Protein AF-A0A931T243-F1 (afdb_monomer)

Structure (mmCIF, N/CA/C/O backbone):
data_AF-A0A931T243-F1
#
_entry.id   AF-A0A931T243-F1
#
loop_
_atom_site.group_PDB
_atom_site.id
_atom_site.type_symbol
_atom_site.label_atom_id
_atom_site.label_alt_id
_atom_site.label_comp_id
_atom_site.label_asym_id
_atom_site.label_entity_id
_atom_site.label_seq_id
_atom_site.pdbx_PDB_ins_code
_atom_site.Cartn_x
_atom_site.Cartn_y
_atom_site.Cartn_z
_atom_site.occupancy
_atom_site.B_iso_or_equiv
_atom_site.auth_seq_id
_atom_site.auth_comp_id
_atom_site.auth_asym_id
_atom_site.auth_atom_id
_atom_site.pdbx_PDB_model_num
ATOM 1 N N . ASP A 1 1 ? -0.543 -16.009 2.733 1.00 91.56 1 ASP A N 1
ATOM 2 C CA . ASP A 1 1 ? -0.299 -15.900 4.190 1.00 91.56 1 ASP A CA 1
ATOM 3 C C . ASP A 1 1 ? -1.187 -14.886 4.905 1.00 91.56 1 ASP A C 1
ATOM 5 O O . ASP A 1 1 ? -1.513 -15.082 6.076 1.00 91.56 1 ASP A O 1
ATOM 9 N N . GLU A 1 2 ? -1.660 -13.843 4.220 1.00 94.69 2 GLU A N 1
ATOM 10 C CA . GLU A 1 2 ? -2.480 -12.772 4.806 1.00 94.69 2 GLU A CA 1
ATOM 11 C C . GLU A 1 2 ? -3.977 -13.109 4.972 1.00 94.69 2 GLU A C 1
ATOM 13 O O . GLU A 1 2 ? -4.760 -12.237 5.330 1.00 94.69 2 GLU A O 1
ATOM 18 N N . GLY A 1 3 ? -4.406 -14.349 4.709 1.00 94.81 3 GLY A N 1
ATOM 19 C CA . GLY A 1 3 ? -5.810 -14.775 4.857 1.00 94.81 3 GLY A CA 1
ATOM 20 C C . GLY A 1 3 ? -6.731 -14.416 3.682 1.00 94.81 3 GLY A C 1
ATOM 21 O O . GLY A 1 3 ? -7.941 -14.612 3.774 1.00 94.81 3 GLY A O 1
ATOM 22 N N . GLY A 1 4 ? -6.180 -13.879 2.592 1.00 95.88 4 GLY A N 1
ATOM 23 C CA . GLY A 1 4 ? -6.903 -13.665 1.337 1.00 95.88 4 GLY A CA 1
ATOM 24 C C . GLY A 1 4 ? -7.060 -14.945 0.508 1.00 95.88 4 GLY A C 1
ATOM 25 O O . GLY A 1 4 ? -6.451 -15.978 0.798 1.00 95.88 4 GLY A O 1
ATOM 26 N N . PHE A 1 5 ? -7.866 -14.859 -0.550 1.00 96.50 5 PHE A N 1
ATOM 27 C CA . PHE A 1 5 ? -7.998 -15.923 -1.546 1.00 96.50 5 PHE A CA 1
ATOM 28 C C . P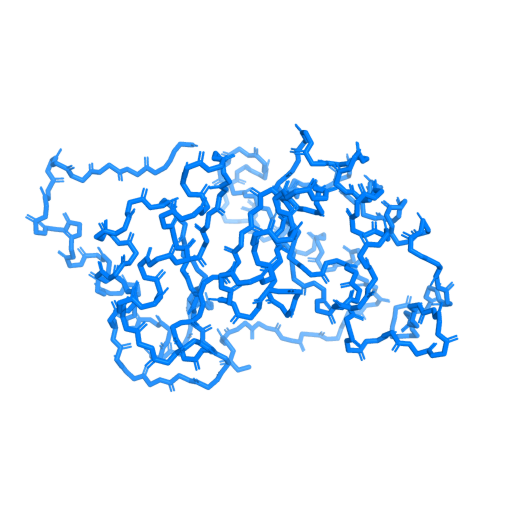HE A 1 5 ? -6.874 -15.845 -2.586 1.00 96.50 5 PHE A C 1
ATOM 30 O O . PHE A 1 5 ? -6.438 -14.759 -2.954 1.00 96.50 5 PHE A O 1
ATOM 37 N N . ALA A 1 6 ? -6.456 -17.001 -3.106 1.00 95.25 6 ALA A N 1
ATOM 38 C CA . ALA A 1 6 ? -5.503 -17.109 -4.213 1.00 95.25 6 ALA A CA 1
ATOM 39 C C . ALA A 1 6 ? -6.077 -17.989 -5.344 1.00 95.25 6 ALA A C 1
ATOM 41 O O . ALA A 1 6 ? -5.571 -19.087 -5.588 1.00 95.25 6 ALA A O 1
ATOM 42 N N . PRO A 1 7 ? -7.189 -17.575 -5.985 1.00 95.38 7 PRO A N 1
ATOM 43 C CA . PRO A 1 7 ? -7.795 -18.344 -7.063 1.00 95.38 7 PRO A CA 1
ATOM 44 C C . PRO A 1 7 ? -6.930 -18.304 -8.328 1.00 95.38 7 PRO A C 1
ATOM 46 O O . PRO A 1 7 ? -6.129 -17.393 -8.539 1.00 95.38 7 PRO A O 1
ATOM 49 N N . HIS A 1 8 ? -7.138 -19.276 -9.213 1.00 93.56 8 HIS A N 1
ATOM 50 C CA . HIS A 1 8 ? -6.585 -19.215 -10.561 1.00 93.56 8 HIS A CA 1
ATOM 51 C C . HIS A 1 8 ? -7.386 -18.219 -11.401 1.00 93.56 8 HIS A C 1
ATOM 53 O O . HIS A 1 8 ? -8.522 -18.501 -11.777 1.00 93.56 8 HIS A O 1
ATOM 59 N N . LEU A 1 9 ? -6.777 -17.071 -11.687 1.00 93.88 9 LEU A N 1
ATOM 60 C CA . LEU A 1 9 ? -7.322 -16.033 -12.559 1.00 93.88 9 LEU A CA 1
ATOM 61 C C . LEU A 1 9 ? -6.613 -16.051 -13.918 1.00 93.88 9 LEU A C 1
ATOM 63 O O . LEU A 1 9 ? -5.450 -16.440 -14.033 1.00 93.88 9 LEU A O 1
ATOM 67 N N . LYS A 1 10 ? -7.330 -15.629 -14.952 1.00 90.62 10 LYS A N 1
ATOM 68 C CA . LYS A 1 10 ? -6.901 -15.538 -16.350 1.00 90.62 10 LYS A CA 1
ATOM 69 C C . LYS A 1 10 ? -6.044 -14.303 -16.607 1.00 90.62 10 LYS A C 1
ATOM 71 O O . LYS A 1 10 ? -5.222 -14.316 -17.518 1.00 90.62 10 LYS A O 1
ATOM 76 N N . SER A 1 11 ? -6.258 -13.230 -15.848 1.00 91.62 11 SER A N 1
ATOM 77 C CA . SER A 1 11 ? -5.532 -11.968 -15.983 1.00 91.62 11 SER A CA 1
ATOM 78 C C . SER A 1 11 ? -5.510 -11.191 -14.665 1.00 91.62 11 SER A C 1
ATOM 80 O O . SER A 1 11 ? -6.244 -11.498 -13.727 1.00 91.62 11 SER A O 1
ATOM 82 N N . ASN A 1 12 ? -4.671 -10.155 -14.608 1.00 92.44 12 ASN A N 1
ATOM 83 C CA . ASN A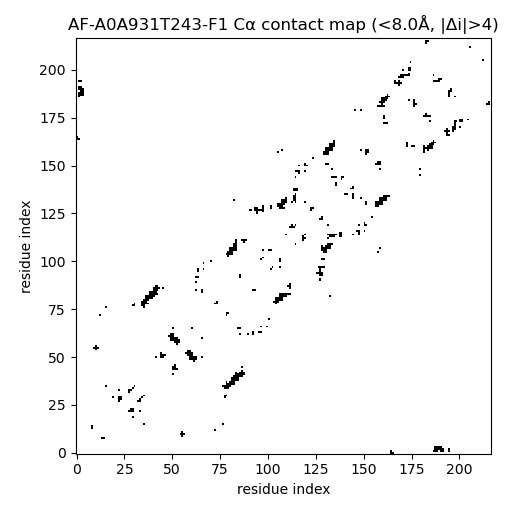 1 12 ? -4.648 -9.228 -13.474 1.00 92.44 12 ASN A CA 1
ATOM 84 C C . ASN A 1 12 ? -5.923 -8.361 -13.428 1.00 92.44 12 ASN A C 1
ATOM 86 O O . ASN A 1 12 ? -6.398 -8.029 -12.348 1.00 92.44 12 ASN A O 1
ATOM 90 N N . ASP A 1 13 ? -6.499 -8.034 -14.590 1.00 92.81 13 ASP A N 1
ATOM 91 C CA . ASP A 1 13 ? -7.767 -7.306 -14.710 1.00 92.81 13 ASP A CA 1
ATOM 92 C C . ASP A 1 13 ? -8.930 -8.081 -14.071 1.00 92.81 13 ASP A C 1
ATOM 94 O O . ASP A 1 13 ? -9.717 -7.497 -13.325 1.00 92.81 13 ASP A O 1
ATOM 98 N N . GLU A 1 14 ? -8.983 -9.407 -14.267 1.00 94.69 14 GLU A N 1
ATOM 99 C CA . GLU A 1 14 ? -10.024 -10.261 -13.675 1.00 94.69 14 GLU A CA 1
ATOM 100 C C . GLU A 1 14 ? -10.025 -10.162 -12.141 1.00 94.69 14 GLU A C 1
ATOM 102 O O . GLU A 1 14 ? -11.090 -10.197 -11.534 1.00 94.69 14 GLU A O 1
ATOM 107 N N . ALA A 1 15 ? -8.864 -9.951 -11.505 1.00 95.38 15 ALA A N 1
ATOM 108 C CA . ALA A 1 15 ? -8.781 -9.753 -10.056 1.00 95.38 15 ALA A CA 1
ATOM 109 C C . ALA A 1 15 ? -9.547 -8.500 -9.596 1.00 95.38 15 ALA A C 1
ATOM 111 O O . ALA A 1 15 ? -10.282 -8.552 -8.611 1.00 95.38 15 ALA A O 1
ATOM 112 N N . CYS A 1 16 ? -9.416 -7.385 -10.322 1.00 96.25 16 CYS A N 1
ATOM 113 C CA . CYS A 1 16 ? -10.159 -6.161 -10.016 1.00 96.25 16 CYS A CA 1
ATOM 114 C C . CYS A 1 16 ? -11.661 -6.354 -10.265 1.00 96.25 16 CYS A C 1
ATOM 116 O O . CYS A 1 16 ? -12.483 -5.936 -9.452 1.00 96.25 16 CYS A O 1
ATOM 118 N N . GLU A 1 17 ? -12.021 -7.024 -11.360 1.00 97.00 17 GLU A N 1
ATOM 119 C CA . GLU A 1 17 ? -13.414 -7.266 -11.746 1.00 97.00 17 GLU A CA 1
ATOM 120 C C . GLU A 1 17 ? -14.162 -8.123 -10.721 1.00 97.00 17 GLU A C 1
ATOM 122 O O . GLU A 1 17 ? -15.265 -7.757 -10.312 1.00 97.00 17 GLU A O 1
ATOM 127 N N . VAL A 1 18 ? -13.563 -9.221 -10.245 1.00 97.88 18 VAL A N 1
ATOM 128 C CA . VAL A 1 18 ? -14.208 -10.079 -9.236 1.00 97.88 18 VAL A CA 1
ATOM 129 C C . VAL A 1 18 ? -14.331 -9.384 -7.878 1.00 97.88 18 VAL A C 1
ATOM 131 O O . VAL A 1 18 ? -15.325 -9.586 -7.182 1.00 97.88 18 VAL A O 1
ATOM 134 N N . ILE A 1 19 ? -13.371 -8.526 -7.505 1.00 98.12 19 ILE A N 1
ATOM 135 C CA . ILE A 1 19 ? -13.461 -7.721 -6.277 1.00 98.12 19 ILE A CA 1
ATOM 136 C C . ILE A 1 19 ? -14.612 -6.716 -6.385 1.00 98.12 19 ILE A C 1
ATOM 138 O O . ILE A 1 19 ? -15.396 -6.593 -5.448 1.00 98.12 19 ILE A O 1
ATOM 142 N N . ILE A 1 20 ? -14.763 -6.040 -7.527 1.00 98.19 20 ILE A N 1
ATOM 143 C CA . ILE A 1 20 ? -15.877 -5.108 -7.764 1.00 98.19 20 ILE A CA 1
ATOM 144 C C . ILE A 1 20 ? -17.220 -5.837 -7.681 1.00 98.19 20 ILE A C 1
ATOM 146 O O . ILE A 1 20 ? -18.112 -5.377 -6.969 1.00 98.19 20 ILE A O 1
ATOM 150 N N . GLN A 1 21 ? -17.341 -7.003 -8.321 1.00 98.25 21 GLN A N 1
ATOM 151 C CA . GLN A 1 21 ? -18.548 -7.830 -8.228 1.00 98.25 21 GLN A CA 1
ATOM 152 C C . GLN A 1 21 ? -18.863 -8.217 -6.777 1.00 98.25 21 GLN A C 1
ATOM 154 O O . GLN A 1 21 ? -20.022 -8.187 -6.371 1.00 98.25 21 GLN A O 1
ATOM 159 N N . ALA A 1 22 ? -17.847 -8.552 -5.974 1.00 98.31 22 ALA A N 1
ATOM 160 C CA . ALA A 1 22 ? -18.029 -8.881 -4.562 1.00 98.31 22 ALA A CA 1
ATOM 161 C C . ALA A 1 22 ? -18.477 -7.669 -3.724 1.00 98.31 22 ALA A C 1
ATOM 163 O O . ALA A 1 22 ? -19.344 -7.817 -2.862 1.00 98.31 22 ALA A O 1
ATOM 164 N N . ILE A 1 23 ? -17.932 -6.474 -3.992 1.00 98.44 23 ILE A N 1
ATOM 165 C CA . ILE A 1 23 ? -18.353 -5.217 -3.348 1.00 98.44 23 ILE A CA 1
ATOM 166 C C . ILE A 1 23 ? -19.840 -4.956 -3.627 1.00 98.44 23 ILE A C 1
ATOM 168 O O . ILE A 1 23 ? -20.610 -4.716 -2.696 1.00 98.44 23 ILE A O 1
ATOM 172 N N . GLU A 1 24 ? -20.253 -5.057 -4.892 1.00 98.50 24 GLU A N 1
ATOM 173 C CA . GLU A 1 24 ? -21.646 -4.852 -5.305 1.00 98.50 24 GLU A CA 1
ATOM 174 C C . GLU A 1 24 ? -22.581 -5.917 -4.720 1.00 98.50 24 GLU A C 1
ATOM 176 O O . GLU A 1 24 ? -23.654 -5.589 -4.212 1.00 98.50 24 GLU A O 1
ATOM 181 N N . ALA A 1 25 ? -22.165 -7.188 -4.725 1.00 98.69 25 ALA A N 1
ATOM 182 C CA . ALA A 1 25 ? -22.937 -8.291 -4.156 1.00 98.69 25 ALA A CA 1
ATOM 183 C C . ALA A 1 25 ? -23.147 -8.149 -2.639 1.00 98.69 25 ALA A C 1
ATOM 185 O O . ALA A 1 25 ? -24.176 -8.579 -2.118 1.00 98.69 25 ALA A O 1
ATOM 186 N N . ALA A 1 26 ? -22.205 -7.518 -1.932 1.00 98.50 26 ALA A N 1
ATOM 187 C CA . ALA A 1 26 ? -22.337 -7.176 -0.517 1.00 98.50 26 ALA A CA 1
ATOM 188 C C . ALA A 1 26 ? -23.226 -5.939 -0.259 1.00 98.50 26 ALA A C 1
ATOM 190 O O . ALA A 1 26 ? -23.488 -5.610 0.897 1.00 98.50 26 ALA A O 1
ATOM 191 N N . GLY A 1 27 ? -23.712 -5.267 -1.310 1.00 98.56 27 GLY A N 1
ATOM 192 C CA . GLY A 1 27 ? -24.592 -4.099 -1.219 1.00 98.56 27 GLY A CA 1
ATOM 193 C C . GLY A 1 27 ? -23.871 -2.752 -1.098 1.00 98.56 27 GLY A C 1
ATOM 194 O O . GLY A 1 27 ? -24.528 -1.742 -0.840 1.00 98.56 27 GLY A O 1
ATOM 195 N N . TYR A 1 28 ? -22.550 -2.716 -1.297 1.00 98.62 28 TYR A N 1
ATOM 196 C CA . TYR A 1 28 ? -21.742 -1.495 -1.268 1.00 98.62 28 TYR A CA 1
ATOM 197 C C . TYR A 1 28 ? -21.534 -0.917 -2.672 1.00 98.62 28 TYR A C 1
ATOM 199 O O . TYR A 1 28 ? -21.602 -1.625 -3.675 1.00 98.62 28 TYR A O 1
ATOM 207 N N . LYS A 1 29 ? -21.253 0.388 -2.757 1.00 98.31 29 LYS A N 1
ATOM 208 C CA . LYS A 1 29 ? -20.958 1.090 -4.014 1.00 98.31 29 LYS A CA 1
ATOM 209 C C . LYS A 1 29 ? -19.442 1.185 -4.240 1.00 98.31 29 LYS A C 1
ATOM 211 O O . LYS A 1 29 ? -18.774 1.918 -3.498 1.00 98.31 29 LYS A O 1
ATOM 216 N N . PRO A 1 30 ? -18.890 0.534 -5.282 1.00 98.00 30 PRO A N 1
ATOM 217 C CA . PRO A 1 30 ? -17.478 0.661 -5.634 1.00 98.00 30 PRO A CA 1
ATOM 218 C C . PRO A 1 30 ? -17.070 2.123 -5.866 1.00 98.00 30 PRO A C 1
ATOM 220 O O . PRO A 1 30 ? -17.787 2.893 -6.507 1.00 98.00 30 PRO A O 1
ATOM 223 N N . GLY A 1 31 ? -15.925 2.522 -5.314 1.00 96.06 31 GLY A N 1
ATOM 224 C CA . GLY A 1 31 ? -15.378 3.880 -5.400 1.00 96.06 31 GLY A CA 1
ATOM 225 C C . GLY A 1 31 ? -16.088 4.935 -4.547 1.00 96.06 31 GLY A C 1
ATOM 226 O O . GLY A 1 31 ? -15.679 6.093 -4.576 1.00 96.06 31 GLY A O 1
ATOM 227 N N . LYS A 1 32 ? -17.137 4.567 -3.798 1.00 96.06 32 LYS A N 1
ATOM 228 C CA . LYS A 1 32 ? -17.801 5.453 -2.825 1.00 96.06 32 LYS A CA 1
ATOM 229 C C . LYS A 1 32 ? -17.740 4.896 -1.413 1.00 96.06 32 LYS A C 1
ATOM 231 O O . LYS A 1 32 ? -17.299 5.599 -0.516 1.00 96.06 32 LYS A O 1
ATOM 236 N N . ASP A 1 33 ? -18.163 3.647 -1.245 1.00 97.25 33 ASP A N 1
ATOM 237 C CA . ASP A 1 33 ? -18.172 2.977 0.057 1.00 97.25 33 ASP A CA 1
ATOM 238 C C . ASP A 1 33 ? -16.902 2.130 0.242 1.00 97.25 33 ASP A C 1
ATOM 240 O O . ASP A 1 33 ? -16.359 2.047 1.339 1.00 97.25 33 ASP A O 1
ATOM 244 N N . VAL A 1 34 ? -16.410 1.516 -0.845 1.00 97.94 34 VAL A N 1
ATOM 245 C CA . VAL A 1 34 ? -15.206 0.670 -0.855 1.00 97.94 34 VAL A CA 1
ATOM 246 C C . VAL A 1 34 ? -14.389 0.944 -2.118 1.00 97.94 34 VAL A C 1
ATOM 248 O O . VAL A 1 34 ? -14.938 0.982 -3.220 1.00 97.94 34 VAL A O 1
ATOM 251 N N . ALA A 1 35 ? -13.078 1.110 -1.966 1.00 97.69 35 ALA A N 1
ATOM 252 C CA . ALA A 1 35 ? -12.119 1.308 -3.053 1.00 97.69 35 ALA A CA 1
ATOM 253 C C . ALA A 1 35 ? -11.030 0.221 -3.037 1.00 97.69 35 ALA A C 1
ATOM 255 O O . ALA A 1 35 ? -10.937 -0.562 -2.092 1.00 97.69 35 ALA A O 1
ATOM 256 N N . ILE A 1 36 ? -10.214 0.165 -4.090 1.00 98.56 36 ILE A N 1
ATOM 257 C CA . ILE A 1 36 ? -9.150 -0.831 -4.265 1.00 98.56 36 ILE A CA 1
ATOM 258 C C . ILE A 1 36 ? -7.784 -0.181 -4.013 1.00 98.56 36 ILE A C 1
ATOM 260 O O . ILE A 1 36 ? -7.498 0.915 -4.500 1.00 98.56 36 ILE A O 1
ATOM 264 N N . ALA A 1 37 ? -6.924 -0.886 -3.284 1.00 98.56 37 ALA A N 1
ATOM 265 C CA . ALA A 1 37 ? -5.495 -0.613 -3.197 1.00 98.56 37 ALA A CA 1
ATOM 266 C C . ALA A 1 37 ? -4.729 -1.823 -3.746 1.00 98.56 37 ALA A C 1
ATOM 268 O O . ALA A 1 37 ? -5.148 -2.963 -3.531 1.00 98.56 37 ALA A O 1
ATOM 269 N N . LEU A 1 38 ? -3.643 -1.577 -4.474 1.00 98.56 38 LEU A N 1
ATOM 270 C CA . LEU A 1 38 ? -2.824 -2.620 -5.087 1.00 98.56 38 LEU A CA 1
ATOM 271 C C . LEU A 1 38 ? -1.425 -2.624 -4.488 1.00 98.56 38 LEU A C 1
ATOM 273 O O . LEU A 1 38 ? -0.861 -1.567 -4.247 1.00 98.56 38 LEU A O 1
ATOM 277 N N . ASP A 1 39 ? -0.859 -3.814 -4.350 1.00 98.56 39 ASP A N 1
ATOM 278 C CA . ASP A 1 39 ? 0.555 -4.040 -4.061 1.00 98.56 39 ASP A CA 1
ATOM 279 C C . ASP A 1 39 ? 1.081 -5.044 -5.096 1.00 98.56 39 ASP A C 1
ATOM 281 O O . ASP A 1 39 ? 0.919 -6.257 -4.924 1.00 98.56 39 ASP A O 1
ATOM 285 N N . PRO A 1 40 ? 1.588 -4.573 -6.252 1.00 97.62 40 PRO A N 1
ATOM 286 C CA . PRO A 1 40 ? 2.183 -5.452 -7.241 1.00 97.62 40 PRO A CA 1
ATOM 287 C C . PRO A 1 40 ? 3.499 -6.085 -6.775 1.00 97.62 40 PRO A C 1
ATOM 289 O O . PRO A 1 40 ? 3.871 -7.106 -7.349 1.00 97.62 40 PRO A O 1
ATOM 292 N N . ALA A 1 41 ? 4.203 -5.511 -5.788 1.00 97.56 41 ALA A N 1
ATOM 293 C CA . ALA A 1 41 ? 5.549 -5.925 -5.384 1.00 97.56 41 ALA A CA 1
ATOM 294 C C . ALA A 1 41 ? 6.480 -6.120 -6.601 1.00 97.56 41 ALA A C 1
ATOM 296 O O . ALA A 1 41 ? 7.023 -7.209 -6.844 1.00 97.56 41 ALA A O 1
ATOM 297 N N . ALA A 1 42 ? 6.607 -5.079 -7.434 1.00 98.12 42 ALA A N 1
ATOM 298 C CA . ALA A 1 42 ? 7.112 -5.204 -8.803 1.00 98.12 42 ALA A CA 1
ATOM 299 C C . ALA A 1 42 ? 8.581 -5.637 -8.920 1.00 98.12 42 ALA A C 1
ATOM 301 O O . ALA A 1 42 ? 8.969 -6.208 -9.943 1.00 98.12 42 ALA A O 1
ATOM 302 N N . SER A 1 43 ? 9.376 -5.458 -7.861 1.00 98.00 43 SER A N 1
ATOM 303 C CA . SER A 1 43 ? 10.725 -6.026 -7.744 1.00 98.00 43 SER A CA 1
ATOM 304 C C . SER A 1 43 ? 10.740 -7.544 -7.983 1.00 98.00 43 SER A C 1
ATOM 306 O O . SER A 1 43 ? 11.674 -8.061 -8.591 1.00 98.00 43 SER A O 1
ATOM 308 N N . SER A 1 44 ? 9.684 -8.264 -7.579 1.00 97.06 44 SER A N 1
ATOM 309 C CA . SER A 1 44 ? 9.590 -9.731 -7.688 1.00 97.06 44 SER A CA 1
ATOM 310 C C . SER A 1 44 ? 9.479 -10.263 -9.121 1.00 97.06 44 SER A C 1
ATOM 312 O O . SER A 1 44 ? 9.691 -11.454 -9.352 1.00 97.06 44 SER A O 1
ATOM 314 N N . PHE A 1 45 ? 9.142 -9.401 -10.082 1.00 97.19 45 PHE A N 1
ATOM 315 C CA . PHE A 1 45 ? 9.040 -9.747 -11.499 1.00 97.19 45 PHE A CA 1
ATOM 316 C C . PHE A 1 45 ? 9.846 -8.802 -12.398 1.00 97.19 45 PHE A C 1
ATOM 318 O O . PHE A 1 45 ? 9.630 -8.769 -13.611 1.00 97.19 45 PHE A O 1
ATOM 325 N N . TYR A 1 46 ? 10.773 -8.029 -11.833 1.00 97.81 46 TYR A N 1
ATOM 326 C CA . TYR A 1 46 ? 11.693 -7.193 -12.594 1.00 97.81 46 TYR A CA 1
ATOM 327 C C . TYR A 1 46 ? 12.978 -7.965 -12.905 1.00 97.81 46 TYR A C 1
ATOM 329 O O . TYR A 1 46 ? 13.791 -8.243 -12.026 1.00 97.81 46 TYR A O 1
ATOM 337 N N . GLU A 1 47 ? 13.176 -8.314 -14.175 1.00 95.56 47 GLU A N 1
ATOM 338 C CA . GLU A 1 47 ? 14.283 -9.156 -14.624 1.00 95.56 47 GLU A CA 1
ATOM 339 C C . GLU A 1 47 ? 14.944 -8.570 -15.874 1.00 95.56 47 GLU A C 1
ATOM 341 O O . GLU A 1 47 ? 14.299 -8.306 -16.892 1.00 95.56 47 GLU A O 1
ATOM 346 N N . GLY A 1 48 ? 16.267 -8.391 -15.824 1.00 92.44 48 GLY A N 1
ATOM 347 C CA . GLY A 1 48 ? 17.050 -7.953 -16.984 1.00 92.44 48 GLY A CA 1
ATOM 348 C C . GLY A 1 48 ? 16.653 -6.575 -17.527 1.00 92.44 48 GLY A C 1
ATOM 349 O O . GLY A 1 48 ? 16.705 -6.370 -18.737 1.00 92.44 48 GLY A O 1
ATOM 350 N N . GLY A 1 49 ? 16.240 -5.652 -16.652 1.00 94.69 49 GLY A N 1
ATOM 351 C CA . GLY A 1 49 ? 15.866 -4.285 -17.032 1.00 94.69 49 GLY A CA 1
ATOM 352 C C . GLY A 1 49 ? 14.416 -4.116 -17.497 1.00 94.69 49 GLY A C 1
ATOM 353 O O . GLY A 1 49 ? 14.077 -3.075 -18.054 1.00 94.69 49 GLY A O 1
ATOM 354 N N . ALA A 1 50 ? 13.566 -5.132 -17.324 1.00 97.56 50 ALA A N 1
ATOM 355 C CA . ALA A 1 50 ? 12.159 -5.082 -17.708 1.00 97.56 50 ALA A CA 1
ATOM 356 C C . ALA A 1 50 ? 11.263 -5.829 -16.711 1.00 97.56 50 ALA A C 1
ATOM 358 O O . ALA A 1 50 ? 11.676 -6.793 -16.073 1.00 97.56 50 ALA A O 1
ATOM 359 N N . TYR A 1 51 ? 10.001 -5.421 -16.636 1.00 98.19 51 TYR A N 1
ATOM 360 C CA . TYR A 1 51 ? 8.956 -6.059 -15.842 1.00 98.19 51 TYR A CA 1
ATOM 361 C C . TYR A 1 51 ? 8.340 -7.227 -16.621 1.00 98.19 51 TYR A C 1
ATOM 363 O O . TYR A 1 51 ? 7.744 -7.026 -17.680 1.00 98.19 51 TYR A O 1
ATOM 371 N N . VAL A 1 52 ? 8.488 -8.457 -16.128 1.00 97.50 52 VAL A N 1
ATOM 372 C CA . VAL A 1 52 ? 8.094 -9.697 -16.812 1.00 97.50 52 VAL A CA 1
ATOM 373 C C . VAL A 1 52 ? 6.717 -10.168 -16.337 1.00 97.50 52 VAL A C 1
ATOM 375 O O . VAL A 1 52 ? 6.575 -10.956 -15.406 1.00 97.50 52 VAL A O 1
ATOM 378 N N . LEU A 1 53 ? 5.664 -9.751 -17.038 1.00 94.81 53 LEU A N 1
ATOM 379 C CA . LEU A 1 53 ? 4.275 -10.114 -16.738 1.00 94.81 53 LEU A CA 1
ATOM 380 C C . LEU A 1 53 ? 3.861 -11.427 -17.428 1.00 94.81 53 LEU A C 1
ATOM 382 O O . LEU A 1 53 ? 2.827 -11.513 -18.095 1.00 94.81 53 LEU A O 1
ATOM 386 N N . ALA A 1 54 ? 4.682 -12.471 -17.287 1.00 89.06 54 ALA A N 1
ATOM 387 C CA . ALA A 1 54 ? 4.450 -13.761 -17.941 1.00 89.06 54 ALA A CA 1
ATOM 388 C C . ALA A 1 54 ? 3.169 -14.451 -17.440 1.00 89.06 54 ALA A C 1
ATOM 390 O O . ALA A 1 54 ? 2.424 -15.015 -18.237 1.00 89.06 54 ALA A O 1
ATOM 391 N N . LYS A 1 55 ? 2.877 -14.354 -16.134 1.00 85.25 55 LYS A N 1
ATOM 392 C CA . LYS A 1 55 ? 1.701 -14.990 -15.512 1.00 85.25 55 LYS A CA 1
ATOM 393 C C . LYS A 1 55 ? 0.370 -14.467 -16.056 1.00 85.25 55 LYS A C 1
ATOM 395 O O . LYS A 1 55 ? -0.587 -15.225 -16.118 1.00 85.25 55 LYS A O 1
ATOM 400 N N . SER A 1 56 ? 0.318 -13.201 -16.467 1.00 87.06 56 SER A N 1
ATOM 401 C CA . SER A 1 56 ? -0.870 -12.588 -17.071 1.00 87.06 56 SER A CA 1
ATOM 402 C C . SER A 1 56 ? -0.825 -12.564 -18.603 1.00 87.06 56 SER A C 1
ATOM 404 O O . SER A 1 56 ? -1.711 -11.989 -19.228 1.00 87.06 56 SER A O 1
ATOM 406 N N . GLY A 1 57 ? 0.211 -13.148 -19.222 1.00 88.50 57 GLY A N 1
ATOM 407 C CA . GLY A 1 57 ? 0.389 -13.158 -20.676 1.00 88.50 57 GLY A CA 1
ATOM 408 C C . GLY A 1 57 ? 0.682 -11.785 -21.296 1.00 88.50 57 GLY A C 1
ATOM 409 O O . GLY A 1 57 ? 0.610 -11.645 -22.512 1.00 88.50 57 GLY A O 1
ATOM 410 N N . GLN A 1 58 ? 1.024 -10.769 -20.494 1.00 90.06 58 GLN A N 1
ATOM 411 C CA . GLN A 1 58 ? 1.196 -9.382 -20.958 1.00 90.06 58 GLN A CA 1
ATOM 412 C C . GLN A 1 58 ? 2.626 -9.033 -21.403 1.00 90.06 58 GLN A C 1
ATOM 414 O O . GLN A 1 58 ? 2.905 -7.878 -21.745 1.00 90.06 58 GLN A O 1
ATOM 419 N N . GLY A 1 59 ? 3.522 -10.024 -21.409 1.00 93.44 59 GLY A N 1
ATOM 420 C CA . GLY A 1 59 ? 4.892 -9.897 -21.900 1.00 93.44 59 GLY A CA 1
ATOM 421 C C . GLY A 1 59 ? 5.795 -9.052 -21.001 1.00 93.44 59 GLY A C 1
ATOM 422 O O . GLY A 1 59 ? 5.561 -8.917 -19.801 1.00 93.44 59 GLY A O 1
ATOM 423 N N . LYS A 1 60 ? 6.866 -8.518 -21.594 1.00 97.38 60 LYS A N 1
ATOM 424 C CA . LYS A 1 60 ? 7.799 -7.611 -20.918 1.00 97.38 60 LYS A CA 1
ATOM 425 C C . LYS A 1 60 ? 7.300 -6.174 -21.022 1.00 97.38 60 LYS A C 1
ATOM 427 O O . LYS A 1 60 ? 6.766 -5.799 -22.063 1.00 97.38 60 LYS A O 1
ATOM 432 N N . LYS A 1 61 ? 7.501 -5.386 -19.970 1.00 98.00 61 LYS A N 1
ATOM 433 C CA . LYS A 1 61 ? 7.192 -3.955 -19.939 1.00 98.00 61 LYS A CA 1
ATOM 434 C C . LYS A 1 61 ? 8.381 -3.148 -19.438 1.00 98.00 61 LYS A C 1
ATOM 436 O O . LYS A 1 61 ? 9.119 -3.590 -18.563 1.00 98.00 61 LYS A O 1
ATOM 441 N N . THR A 1 62 ? 8.544 -1.957 -19.984 1.00 98.44 62 THR A N 1
ATOM 442 C CA . THR A 1 62 ? 9.357 -0.874 -19.419 1.00 98.44 62 THR A CA 1
ATOM 443 C C . THR A 1 62 ? 8.610 -0.178 -18.276 1.00 98.44 62 THR A C 1
ATOM 445 O O . THR A 1 62 ? 7.402 -0.367 -18.108 1.00 98.44 62 THR A O 1
ATOM 448 N N . SER A 1 63 ? 9.290 0.672 -17.507 1.00 98.44 63 SER A N 1
ATOM 449 C CA . SER A 1 63 ? 8.680 1.474 -16.431 1.00 98.44 63 SER A CA 1
ATOM 450 C C . SER A 1 63 ? 7.558 2.383 -16.944 1.00 98.44 63 SER A C 1
ATOM 452 O O . SER A 1 63 ? 6.498 2.506 -16.321 1.00 98.44 63 SER A O 1
ATOM 454 N N . THR A 1 64 ? 7.739 2.961 -18.135 1.00 98.50 64 THR A N 1
ATOM 455 C CA . THR A 1 64 ? 6.725 3.783 -18.810 1.00 98.50 64 THR A CA 1
ATOM 456 C C . THR A 1 64 ? 5.498 2.958 -19.214 1.00 98.50 64 THR A C 1
ATOM 458 O O . THR A 1 64 ? 4.359 3.401 -19.036 1.00 98.50 64 THR A O 1
ATOM 461 N N . GLU A 1 65 ? 5.693 1.737 -19.721 1.00 98.50 65 GLU A N 1
ATOM 462 C CA . GLU A 1 65 ? 4.589 0.831 -20.066 1.00 98.50 65 GLU A CA 1
ATOM 463 C C . GLU A 1 65 ? 3.861 0.306 -18.822 1.00 98.50 65 GLU A C 1
ATOM 465 O O . GLU A 1 65 ? 2.635 0.198 -18.847 1.00 98.50 65 GLU A O 1
ATOM 470 N N . MET A 1 66 ? 4.575 0.041 -17.721 1.00 98.50 66 MET A N 1
ATOM 471 C CA . MET A 1 66 ? 3.968 -0.278 -16.421 1.00 98.50 66 MET A CA 1
ATOM 472 C C . MET A 1 66 ? 3.108 0.885 -15.920 1.00 98.50 66 MET A C 1
ATOM 474 O O . MET A 1 66 ? 1.943 0.700 -15.580 1.00 98.50 66 MET A O 1
ATOM 478 N N . THR A 1 67 ? 3.629 2.111 -15.961 1.00 98.62 67 THR A N 1
ATOM 479 C CA . THR A 1 67 ? 2.865 3.313 -15.593 1.00 98.62 67 THR A CA 1
ATOM 480 C C . THR A 1 67 ? 1.628 3.501 -16.473 1.00 98.62 67 THR A C 1
ATOM 482 O O . THR A 1 67 ? 0.564 3.872 -15.976 1.00 98.62 67 THR A O 1
ATOM 485 N N . SER A 1 68 ? 1.733 3.209 -17.770 1.00 98.44 68 SER A N 1
ATOM 486 C CA . SER A 1 68 ? 0.601 3.276 -18.703 1.00 98.44 68 SER A CA 1
ATOM 487 C C . SER A 1 68 ? -0.460 2.212 -18.404 1.00 98.44 68 SER A C 1
ATOM 489 O O . SER A 1 68 ? -1.656 2.502 -18.472 1.00 98.44 68 SER A O 1
ATOM 491 N N . LEU A 1 69 ? -0.0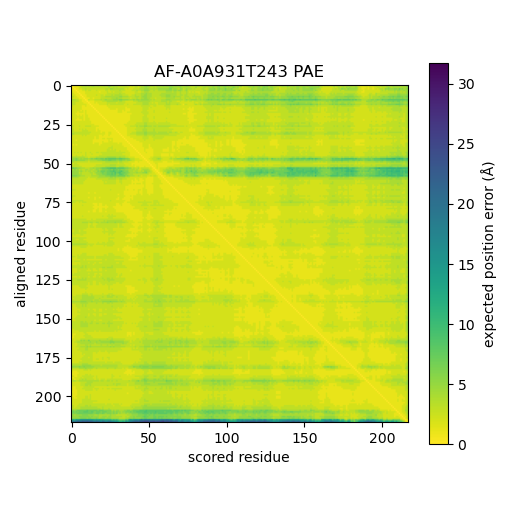37 1.007 -18.008 1.00 97.75 69 LEU A N 1
ATOM 492 C CA . LEU A 1 69 ? -0.931 -0.048 -17.530 1.00 97.75 69 LEU A CA 1
ATOM 493 C C . LEU A 1 69 ? -1.689 0.401 -16.273 1.00 97.75 69 LEU A C 1
ATOM 495 O O . LEU A 1 69 ? -2.918 0.358 -16.255 1.00 97.75 69 LEU A O 1
ATOM 499 N N . TYR A 1 70 ? -0.982 0.906 -15.259 1.00 98.44 70 TYR A N 1
ATOM 500 C CA . TYR A 1 70 ? -1.614 1.395 -14.031 1.00 98.44 70 TYR A CA 1
ATOM 501 C C . TYR A 1 70 ? -2.564 2.566 -14.288 1.00 98.44 70 TYR A C 1
ATOM 503 O O . TYR A 1 70 ? -3.653 2.595 -13.726 1.00 98.44 70 TYR A O 1
ATOM 511 N N . ARG A 1 71 ? -2.211 3.493 -15.188 1.00 98.44 71 ARG A N 1
ATOM 512 C CA . ARG A 1 71 ? -3.113 4.573 -15.619 1.00 98.44 71 ARG A CA 1
ATOM 513 C C . ARG A 1 71 ? -4.425 4.017 -16.177 1.00 98.44 71 ARG A C 1
ATOM 515 O O . ARG A 1 71 ? -5.487 4.458 -15.753 1.00 98.44 71 ARG A O 1
ATOM 522 N N . SER A 1 72 ? -4.349 3.035 -17.078 1.00 97.81 72 SER A N 1
ATOM 523 C CA . SER A 1 72 ? -5.531 2.359 -17.632 1.00 97.81 72 SER A CA 1
ATOM 524 C C . SER A 1 72 ? -6.381 1.699 -16.543 1.00 97.81 72 SER A C 1
ATOM 526 O O . SER A 1 72 ? -7.607 1.751 -16.607 1.00 97.81 72 SER A O 1
ATOM 528 N N . TRP A 1 73 ? -5.761 1.093 -15.528 1.00 97.88 73 TRP A N 1
ATOM 529 C CA . TRP A 1 73 ? -6.491 0.491 -14.411 1.00 97.88 73 TRP A CA 1
ATOM 530 C C . TRP A 1 73 ? -7.149 1.525 -13.502 1.00 97.88 73 TRP A C 1
ATOM 532 O O . TRP A 1 73 ? -8.316 1.360 -13.171 1.00 97.88 73 TRP A O 1
ATOM 542 N N . VAL A 1 74 ? -6.457 2.610 -13.156 1.00 98.19 74 VAL A N 1
ATOM 543 C CA . VAL A 1 74 ? -7.009 3.710 -12.343 1.00 98.19 74 VAL A CA 1
ATOM 544 C C . VAL A 1 74 ? -8.186 4.400 -13.044 1.00 98.19 74 VAL A C 1
ATOM 546 O O . VAL A 1 74 ? -9.085 4.912 -12.387 1.00 98.19 74 VAL A O 1
ATOM 549 N N . GLU A 1 75 ? -8.211 4.416 -14.379 1.00 97.38 75 GLU A N 1
ATOM 550 C CA . GLU A 1 75 ? -9.339 4.956 -15.151 1.00 97.38 75 GLU A CA 1
ATOM 551 C C . GLU A 1 75 ? -10.542 4.002 -15.219 1.00 97.38 75 GLU A C 1
ATOM 553 O O . GLU A 1 75 ? -11.676 4.461 -15.357 1.00 97.38 75 GLU A O 1
ATOM 558 N N . ARG A 1 76 ? -10.315 2.685 -15.126 1.00 97.50 76 ARG A N 1
ATOM 559 C CA . ARG A 1 76 ? -11.359 1.653 -15.261 1.00 97.50 76 ARG A CA 1
ATOM 560 C C . ARG A 1 76 ? -11.913 1.145 -13.933 1.00 97.50 76 ARG A C 1
ATOM 562 O O . ARG A 1 76 ? -13.064 0.721 -13.881 1.00 97.50 76 ARG A O 1
ATOM 569 N N . TYR A 1 77 ? -11.106 1.166 -12.880 1.00 98.12 77 TYR A N 1
ATOM 570 C CA . TYR A 1 77 ? -11.406 0.572 -11.582 1.00 98.12 77 TYR A CA 1
ATOM 571 C C . TYR A 1 77 ? -11.234 1.620 -10.473 1.00 98.12 77 TYR A C 1
ATOM 573 O O . TYR A 1 77 ? -10.439 2.546 -10.634 1.00 98.12 77 TYR A O 1
ATOM 581 N N . PRO A 1 78 ? -11.932 1.492 -9.327 1.00 97.88 78 PRO A N 1
ATOM 582 C CA . PRO A 1 78 ? -11.846 2.447 -8.222 1.00 97.88 78 PRO A CA 1
ATOM 583 C C . PRO A 1 78 ? -10.551 2.259 -7.413 1.00 97.88 78 PRO A C 1
ATOM 585 O O . PRO A 1 78 ? -10.589 2.020 -6.207 1.00 97.88 78 PRO A O 1
ATOM 588 N N . ILE A 1 79 ? -9.399 2.315 -8.084 1.00 98.69 79 ILE A N 1
ATOM 589 C CA . ILE A 1 79 ? -8.080 2.196 -7.467 1.00 98.69 79 ILE A CA 1
ATOM 590 C C . ILE A 1 79 ? -7.676 3.559 -6.917 1.00 98.69 79 ILE A C 1
ATOM 592 O O . ILE A 1 79 ? -7.618 4.540 -7.656 1.00 98.69 79 ILE A O 1
ATOM 596 N N . VAL A 1 80 ? -7.377 3.605 -5.621 1.00 98.56 80 VAL A N 1
ATOM 597 C CA . VAL A 1 80 ? -7.006 4.838 -4.905 1.00 98.56 80 VAL A CA 1
ATOM 598 C C . VAL A 1 80 ? -5.575 4.816 -4.374 1.00 98.56 80 VAL A C 1
ATOM 600 O O . VAL A 1 80 ? -5.057 5.864 -3.993 1.00 98.56 80 VAL A O 1
ATOM 603 N N . SER A 1 81 ? -4.924 3.650 -4.366 1.00 98.81 81 SER A N 1
ATOM 604 C CA . SER A 1 81 ? -3.550 3.484 -3.890 1.00 98.81 81 SER A CA 1
ATOM 605 C C . SER A 1 81 ? -2.817 2.369 -4.641 1.00 98.81 81 SER A C 1
ATOM 607 O O . SER A 1 81 ? -3.409 1.326 -4.931 1.00 98.81 81 SER A O 1
ATOM 609 N N . ILE A 1 82 ? -1.544 2.595 -4.971 1.00 98.88 82 ILE A N 1
ATOM 610 C CA . ILE A 1 82 ? -0.628 1.597 -5.537 1.00 98.88 82 ILE A CA 1
ATOM 611 C C . ILE A 1 82 ? 0.675 1.621 -4.734 1.00 98.88 82 ILE A C 1
ATOM 613 O O . ILE A 1 82 ? 1.363 2.639 -4.681 1.00 98.88 82 ILE A O 1
ATOM 617 N N . GLU A 1 83 ? 1.009 0.489 -4.135 1.00 98.88 83 GLU A N 1
ATOM 618 C CA . GLU A 1 83 ? 2.239 0.208 -3.400 1.00 98.88 83 GLU A CA 1
ATOM 619 C C . GLU A 1 83 ? 3.231 -0.523 -4.296 1.00 98.88 83 GLU A C 1
ATOM 621 O O . GLU A 1 83 ? 2.828 -1.447 -4.983 1.00 98.88 83 GLU A O 1
ATOM 626 N N . ASP A 1 84 ? 4.498 -0.103 -4.337 1.00 98.56 84 ASP A N 1
ATOM 627 C CA . ASP A 1 84 ? 5.578 -0.782 -5.073 1.00 98.56 84 ASP A CA 1
ATOM 628 C C . ASP A 1 84 ? 5.218 -1.215 -6.507 1.00 98.56 84 ASP A C 1
ATOM 630 O O . ASP A 1 84 ? 5.488 -2.327 -6.974 1.00 98.56 84 ASP A O 1
ATOM 634 N N . GLY A 1 85 ? 4.613 -0.282 -7.251 1.00 98.38 85 GLY A N 1
ATOM 635 C CA . GLY A 1 85 ? 4.244 -0.491 -8.652 1.00 98.38 85 GLY A CA 1
ATOM 636 C C . GLY A 1 85 ? 5.441 -0.695 -9.593 1.00 98.38 85 GLY A C 1
ATOM 637 O O . GLY A 1 85 ? 5.259 -1.213 -10.698 1.00 98.38 85 GLY A O 1
ATOM 638 N N . LEU A 1 86 ? 6.645 -0.308 -9.168 1.00 98.69 86 LEU A N 1
ATOM 639 C CA . LEU A 1 86 ? 7.916 -0.414 -9.889 1.00 98.69 86 LEU A CA 1
ATOM 640 C C . LEU A 1 86 ? 8.997 -1.011 -8.970 1.00 98.69 86 LEU A C 1
ATOM 642 O O . LEU A 1 86 ? 8.798 -1.116 -7.762 1.00 98.69 86 LEU A O 1
ATOM 646 N N . ALA A 1 87 ? 10.118 -1.448 -9.541 1.00 98.38 87 ALA A N 1
ATOM 647 C CA . ALA A 1 87 ? 11.188 -2.110 -8.798 1.00 98.38 87 ALA A CA 1
ATOM 648 C C . ALA A 1 87 ? 11.903 -1.144 -7.836 1.00 98.38 87 ALA A C 1
ATOM 650 O O . ALA A 1 87 ? 12.077 0.034 -8.142 1.00 98.38 87 ALA A O 1
ATOM 651 N N . GLU A 1 88 ? 12.390 -1.653 -6.702 1.00 97.19 88 GLU A N 1
ATOM 652 C CA . GLU A 1 88 ? 13.022 -0.873 -5.617 1.00 97.19 88 GLU A CA 1
ATOM 653 C C . GLU A 1 88 ? 14.234 -0.019 -6.054 1.00 97.19 88 GLU A C 1
ATOM 655 O O . GLU A 1 88 ? 14.596 0.972 -5.414 1.00 97.19 88 GLU A O 1
ATOM 660 N N . ASN A 1 89 ? 14.877 -0.383 -7.165 1.00 96.62 89 ASN A N 1
ATOM 661 C CA . ASN A 1 89 ? 16.009 0.340 -7.736 1.00 96.62 89 ASN A CA 1
ATOM 662 C C . ASN A 1 89 ? 15.628 1.280 -8.896 1.00 96.62 89 ASN A C 1
ATOM 664 O O . ASN A 1 89 ? 16.478 2.053 -9.344 1.00 96.62 89 ASN A O 1
ATOM 668 N N . ASP A 1 90 ? 14.372 1.279 -9.345 1.00 98.06 90 ASP A N 1
ATOM 669 C CA . ASP A 1 90 ? 13.862 2.089 -10.455 1.00 98.06 90 ASP A CA 1
ATOM 670 C C . ASP A 1 90 ? 13.379 3.477 -9.989 1.00 98.06 90 ASP A C 1
ATOM 672 O O . ASP A 1 90 ? 12.217 3.864 -10.119 1.00 98.06 90 ASP A O 1
ATOM 676 N N . TRP A 1 91 ? 14.296 4.249 -9.400 1.00 98.50 91 TRP A N 1
ATOM 677 C CA . TRP A 1 91 ? 14.001 5.579 -8.849 1.00 98.50 91 TRP A CA 1
ATOM 678 C C . TRP A 1 91 ? 13.518 6.570 -9.914 1.00 98.50 91 TRP A C 1
ATOM 680 O O . TRP A 1 91 ? 12.661 7.409 -9.634 1.00 98.50 91 TRP A O 1
ATOM 690 N N . GLU A 1 92 ? 14.057 6.481 -11.132 1.00 98.38 92 GLU A N 1
ATOM 691 C CA . GLU A 1 92 ? 13.616 7.306 -12.258 1.00 98.38 92 GLU A CA 1
ATOM 692 C C . GLU A 1 92 ? 12.190 6.942 -12.677 1.00 98.38 92 GLU A C 1
ATOM 694 O O . GLU A 1 92 ? 11.340 7.833 -12.741 1.00 98.38 92 GLU A O 1
ATOM 699 N N . GLY A 1 93 ? 11.892 5.648 -12.832 1.00 98.50 93 GLY A N 1
ATOM 700 C CA . GLY A 1 93 ? 10.544 5.175 -13.110 1.00 98.50 93 GLY A CA 1
ATOM 701 C C . GLY A 1 93 ? 9.542 5.614 -12.044 1.00 98.50 93 GLY A C 1
ATOM 702 O O . GLY A 1 93 ? 8.471 6.104 -12.392 1.00 98.50 93 GLY A O 1
ATOM 703 N N . PHE A 1 94 ? 9.885 5.532 -10.753 1.00 98.69 94 PHE A N 1
ATOM 704 C CA . PHE A 1 94 ? 9.019 6.014 -9.668 1.00 98.69 94 PHE A CA 1
ATOM 705 C C . PHE A 1 94 ? 8.726 7.517 -9.761 1.00 98.69 94 PHE A C 1
ATOM 707 O O . PHE A 1 94 ? 7.583 7.936 -9.574 1.00 98.69 94 PHE A O 1
ATOM 714 N N . ARG A 1 95 ? 9.722 8.345 -10.102 1.00 98.75 95 ARG A N 1
ATOM 715 C CA . ARG A 1 95 ? 9.508 9.787 -10.316 1.00 98.75 95 ARG A CA 1
ATOM 716 C C . ARG A 1 95 ? 8.545 10.050 -11.469 1.00 98.75 95 ARG A C 1
ATOM 718 O O . ARG A 1 95 ? 7.642 10.875 -11.328 1.00 98.75 95 ARG A O 1
ATOM 725 N N . GLU A 1 96 ? 8.712 9.357 -12.594 1.00 98.62 96 GLU A N 1
ATOM 726 C CA . GLU A 1 96 ? 7.800 9.472 -13.739 1.00 98.62 96 GLU A CA 1
ATOM 727 C C . GLU A 1 96 ? 6.392 8.973 -13.397 1.00 98.62 96 GLU A C 1
ATOM 729 O O . GLU A 1 96 ? 5.400 9.631 -13.717 1.00 98.62 96 GLU A O 1
ATOM 734 N N . HIS A 1 97 ? 6.303 7.848 -12.688 1.00 98.62 97 HIS A N 1
ATOM 735 C CA . HIS A 1 97 ? 5.059 7.248 -12.221 1.00 98.62 97 HIS A CA 1
ATOM 736 C C . HIS A 1 97 ? 4.281 8.197 -11.302 1.00 98.62 97 HIS A C 1
ATOM 738 O O . HIS A 1 97 ? 3.094 8.461 -11.515 1.00 98.62 97 HIS A O 1
ATOM 744 N N . THR A 1 98 ? 4.968 8.797 -10.331 1.00 98.81 98 THR A N 1
ATOM 745 C CA . THR A 1 98 ? 4.385 9.763 -9.396 1.00 98.81 98 THR A CA 1
ATOM 746 C C . THR A 1 98 ? 4.012 11.069 -10.087 1.00 98.81 98 THR A C 1
ATOM 748 O O . THR A 1 98 ? 2.938 11.606 -9.822 1.00 98.81 98 THR A O 1
ATOM 751 N N . ALA A 1 99 ? 4.817 11.560 -11.035 1.00 98.69 99 ALA A N 1
ATOM 752 C CA . ALA A 1 99 ? 4.439 12.713 -11.855 1.00 98.69 99 ALA A CA 1
ATOM 753 C C . ALA A 1 99 ? 3.179 12.437 -12.697 1.00 98.69 99 ALA A C 1
ATOM 755 O O . ALA A 1 99 ? 2.346 13.323 -12.892 1.00 98.69 99 ALA A O 1
ATOM 756 N N . ALA A 1 100 ? 3.023 11.202 -13.178 1.00 98.62 100 ALA A N 1
ATOM 757 C CA . ALA A 1 100 ? 1.904 10.773 -14.002 1.00 98.62 100 ALA A CA 1
ATOM 758 C C . ALA A 1 100 ? 0.593 10.556 -13.222 1.00 98.62 100 ALA A C 1
ATOM 760 O O . ALA A 1 100 ? -0.475 10.843 -13.776 1.00 98.62 100 ALA A O 1
ATOM 761 N N . LEU A 1 101 ? 0.661 10.014 -11.999 1.00 98.62 101 LEU A N 1
ATOM 762 C CA . LEU A 1 101 ? -0.501 9.483 -11.267 1.00 98.62 101 LEU A CA 1
ATOM 763 C C . LEU A 1 101 ? -0.644 9.981 -9.820 1.00 98.62 101 LEU A C 1
ATOM 765 O O . LEU A 1 101 ? -1.744 9.914 -9.271 1.00 98.62 101 LEU A O 1
ATOM 769 N N . GLY A 1 102 ? 0.405 10.537 -9.213 1.00 98.38 102 GLY A N 1
ATOM 770 C CA . GLY A 1 102 ? 0.445 10.884 -7.786 1.00 98.38 102 GLY A CA 1
ATOM 771 C C . GLY A 1 102 ? -0.465 12.040 -7.356 1.00 98.38 102 GLY A C 1
ATOM 772 O O . GLY A 1 102 ? -0.586 12.304 -6.164 1.00 98.38 102 GLY A O 1
ATOM 773 N N . SER A 1 103 ? -1.110 12.737 -8.298 1.00 97.88 103 SER A N 1
ATOM 774 C CA . SER A 1 103 ? -2.177 13.709 -8.010 1.00 97.88 103 SER A CA 1
ATOM 775 C C . SER A 1 103 ? -3.576 13.087 -7.957 1.00 97.88 103 SER A C 1
ATOM 777 O O . SER A 1 103 ? -4.509 13.737 -7.492 1.00 97.88 103 SER A O 1
ATOM 779 N N . LYS A 1 104 ? -3.735 11.853 -8.454 1.00 97.81 104 LYS A N 1
ATOM 780 C CA . LYS A 1 104 ? -5.012 11.127 -8.508 1.00 97.81 104 LYS A CA 1
ATOM 781 C C . LYS A 1 104 ? -5.093 10.009 -7.478 1.00 97.81 104 LYS A C 1
ATOM 783 O O . LYS A 1 104 ? -6.174 9.747 -6.966 1.00 97.81 104 LYS A O 1
ATOM 788 N N . ILE A 1 105 ? -3.969 9.347 -7.217 1.00 98.62 105 ILE A N 1
ATOM 789 C CA . ILE A 1 105 ? -3.887 8.194 -6.323 1.00 98.62 105 ILE A CA 1
ATOM 790 C C . ILE A 1 105 ? -2.703 8.328 -5.368 1.00 98.62 105 ILE A C 1
ATOM 792 O O . ILE A 1 105 ? -1.737 9.056 -5.623 1.00 98.62 105 ILE A O 1
ATOM 796 N N . GLN A 1 106 ? -2.774 7.595 -4.265 1.00 98.81 106 GLN A N 1
ATOM 797 C CA . GLN A 1 106 ? -1.635 7.379 -3.391 1.00 98.81 106 GLN A CA 1
ATOM 798 C C . GLN A 1 106 ? -0.627 6.442 -4.083 1.00 98.81 106 GLN A C 1
ATOM 800 O O . GLN A 1 106 ? -1.002 5.405 -4.620 1.00 98.81 106 GLN A O 1
ATOM 805 N N . ILE A 1 107 ? 0.648 6.818 -4.077 1.00 98.88 107 ILE A N 1
ATOM 806 C CA . ILE A 1 107 ? 1.780 6.004 -4.519 1.00 98.88 107 ILE A CA 1
ATOM 807 C C . ILE A 1 107 ? 2.595 5.697 -3.268 1.00 98.88 107 ILE A C 1
ATOM 809 O O . ILE A 1 107 ? 3.172 6.613 -2.678 1.00 98.88 107 ILE A O 1
ATOM 813 N N . VAL A 1 108 ? 2.601 4.436 -2.850 1.00 98.94 108 VAL A N 1
ATOM 814 C CA . VAL A 1 108 ? 3.252 3.972 -1.622 1.00 98.94 108 VAL A CA 1
ATOM 815 C C . VAL A 1 108 ? 4.566 3.281 -1.981 1.00 98.94 108 VAL A C 1
ATOM 817 O O . VAL A 1 108 ? 4.591 2.429 -2.863 1.00 98.94 108 VAL A O 1
ATOM 820 N N . GLY A 1 109 ? 5.658 3.644 -1.310 1.00 98.75 109 GLY A N 1
ATOM 821 C CA . GLY A 1 109 ? 6.893 2.855 -1.344 1.00 98.75 109 GLY A CA 1
ATOM 822 C C . GLY A 1 109 ? 7.020 1.964 -0.108 1.00 98.75 109 GLY A C 1
ATOM 823 O O . GLY A 1 109 ? 6.897 2.468 1.013 1.00 98.75 109 GLY A O 1
ATOM 824 N N . ASP A 1 110 ? 7.294 0.677 -0.306 1.00 98.62 110 ASP A N 1
ATOM 825 C CA . ASP A 1 110 ? 7.618 -0.297 0.743 1.00 98.62 110 ASP A CA 1
ATOM 826 C C . ASP A 1 110 ? 9.081 -0.739 0.630 1.00 98.62 110 ASP A C 1
ATOM 828 O O . ASP A 1 110 ? 9.927 -0.198 1.348 1.00 98.62 110 ASP A O 1
ATOM 832 N N . ASP A 1 111 ? 9.417 -1.617 -0.316 1.00 97.25 111 ASP A N 1
ATOM 833 C CA . ASP A 1 111 ? 10.787 -2.064 -0.600 1.00 97.25 111 ASP A CA 1
ATOM 834 C C . ASP A 1 111 ? 11.679 -0.886 -1.028 1.00 97.25 111 ASP A C 1
ATOM 836 O O . ASP A 1 111 ? 12.862 -0.826 -0.690 1.00 97.25 111 ASP A O 1
ATOM 840 N N . LEU A 1 112 ? 11.098 0.129 -1.681 1.00 97.75 112 LEU A N 1
ATOM 841 C CA . LEU A 1 112 ? 11.805 1.358 -2.059 1.00 97.75 112 LEU A CA 1
ATOM 842 C C . LEU A 1 112 ? 12.413 2.096 -0.849 1.00 97.75 112 LEU A C 1
ATOM 844 O O . LEU A 1 112 ? 13.445 2.764 -0.973 1.00 97.75 112 LEU A O 1
ATOM 848 N N . TYR A 1 113 ? 11.763 2.016 0.316 1.00 98.69 113 TYR A N 1
ATOM 849 C CA . TYR A 1 113 ? 12.140 2.793 1.496 1.00 98.69 113 TYR A CA 1
ATOM 850 C C . TYR A 1 113 ? 12.583 1.955 2.682 1.00 98.69 113 TYR A C 1
ATOM 852 O O . TYR A 1 113 ? 13.357 2.463 3.493 1.00 98.69 113 TYR A O 1
ATOM 860 N N . VAL A 1 114 ? 12.097 0.719 2.813 1.00 98.06 114 VAL A N 1
ATOM 861 C CA . VAL A 1 114 ? 12.341 -0.198 3.936 1.00 98.06 114 VAL A CA 1
ATOM 862 C C . VAL A 1 114 ? 12.235 0.484 5.307 1.00 98.06 114 VAL A C 1
ATOM 864 O O . VAL A 1 114 ? 13.055 0.273 6.200 1.00 98.06 114 VAL A O 1
ATOM 867 N N . THR A 1 115 ? 11.256 1.383 5.462 1.00 98.56 115 THR A N 1
ATOM 868 C CA . THR A 1 115 ? 11.056 2.214 6.669 1.00 98.56 115 THR A CA 1
ATOM 869 C C . THR A 1 115 ? 12.307 3.026 7.090 1.00 98.56 115 THR A C 1
ATOM 871 O O . THR A 1 115 ? 12.423 3.504 8.217 1.00 98.56 115 THR A O 1
ATOM 874 N N . ASN A 1 116 ? 13.273 3.226 6.190 1.00 98.56 116 ASN A N 1
ATOM 875 C CA . ASN A 1 116 ? 14.557 3.853 6.479 1.00 98.56 116 ASN A CA 1
ATOM 876 C C . ASN A 1 116 ? 14.554 5.342 6.117 1.00 98.56 116 ASN A C 1
ATOM 878 O O . ASN A 1 116 ? 14.398 5.734 4.959 1.00 98.56 116 ASN A O 1
ATOM 882 N N . THR A 1 117 ? 14.822 6.186 7.114 1.00 98.25 117 THR A N 1
ATOM 883 C CA . THR A 1 117 ? 14.821 7.652 6.987 1.00 98.25 117 THR A CA 1
ATOM 884 C C . THR A 1 117 ? 15.756 8.183 5.899 1.00 98.25 117 THR A C 1
ATOM 886 O O . THR A 1 117 ? 15.467 9.226 5.317 1.00 98.25 117 THR A O 1
ATOM 889 N N . ARG A 1 118 ? 16.848 7.481 5.563 1.00 98.56 118 ARG A N 1
ATOM 890 C CA . ARG A 1 118 ? 17.759 7.897 4.481 1.00 98.56 118 ARG A CA 1
ATOM 891 C C . ARG A 1 118 ? 17.109 7.767 3.104 1.00 98.56 118 ARG A C 1
ATOM 893 O O . ARG A 1 118 ? 17.217 8.689 2.297 1.00 98.56 118 ARG A O 1
ATOM 900 N N . PHE A 1 119 ? 16.424 6.654 2.840 1.00 98.62 119 PHE A N 1
ATOM 901 C CA . PHE A 1 119 ? 15.728 6.444 1.568 1.00 98.62 119 PHE A CA 1
ATOM 902 C C . PHE A 1 119 ? 14.467 7.300 1.475 1.00 98.62 119 PHE A C 1
ATOM 904 O O . PHE A 1 119 ? 14.204 7.873 0.420 1.00 98.62 119 PHE A O 1
ATOM 911 N N . ILE A 1 120 ? 13.744 7.475 2.584 1.00 98.81 120 ILE A N 1
ATOM 912 C CA . ILE A 1 120 ? 12.584 8.375 2.639 1.00 98.81 120 ILE A CA 1
ATOM 913 C C . ILE A 1 120 ? 13.012 9.816 2.325 1.00 98.81 120 ILE A C 1
ATOM 915 O O . ILE A 1 120 ? 12.403 10.466 1.477 1.00 98.81 120 ILE A O 1
ATOM 919 N N . ALA A 1 121 ? 14.104 10.306 2.928 1.00 98.81 121 ALA A N 1
ATOM 920 C CA . ALA A 1 121 ? 14.626 11.645 2.648 1.00 98.81 121 ALA A CA 1
ATOM 921 C C . ALA A 1 121 ? 14.971 11.833 1.161 1.00 98.81 121 ALA A C 1
ATOM 923 O O . ALA A 1 121 ? 14.626 12.860 0.571 1.00 98.81 121 ALA A O 1
ATOM 924 N N . ARG A 1 122 ? 15.593 10.821 0.540 1.00 98.62 122 ARG A N 1
ATOM 925 C CA . ARG A 1 122 ? 15.853 10.802 -0.905 1.00 98.62 122 ARG A CA 1
ATOM 926 C C . ARG A 1 122 ? 14.554 10.852 -1.711 1.00 98.62 122 ARG A C 1
ATOM 928 O O . ARG A 1 122 ? 14.433 11.683 -2.604 1.00 98.62 122 ARG A O 1
ATOM 935 N N . GLY A 1 123 ? 13.571 10.016 -1.372 1.00 98.69 123 GLY A N 1
ATOM 936 C CA . GLY A 1 123 ? 12.269 9.979 -2.042 1.00 98.69 123 GLY A CA 1
ATOM 937 C C . GLY A 1 123 ? 11.541 11.316 -2.006 1.00 98.69 123 GLY A C 1
ATOM 938 O O . GLY A 1 123 ? 11.000 11.742 -3.025 1.00 98.69 123 GLY A O 1
ATOM 939 N N . ILE A 1 124 ? 11.582 12.006 -0.866 1.00 98.69 124 ILE A N 1
ATOM 940 C CA . ILE A 1 124 ? 11.004 13.345 -0.708 1.00 98.69 124 ILE A CA 1
ATOM 941 C C . ILE A 1 124 ? 11.723 14.354 -1.608 1.00 98.69 124 ILE A C 1
ATOM 943 O O . ILE A 1 124 ? 11.070 15.123 -2.315 1.00 98.69 124 ILE A O 1
ATOM 947 N N . GLN A 1 125 ? 13.059 14.342 -1.613 1.00 98.62 125 GLN A N 1
ATOM 948 C CA . GLN A 1 125 ? 13.864 15.245 -2.440 1.00 98.62 125 GLN A CA 1
ATOM 949 C C . GLN A 1 125 ? 13.612 15.029 -3.940 1.00 98.62 125 GLN A C 1
ATOM 951 O O . GLN A 1 125 ? 13.494 15.991 -4.699 1.00 98.62 125 GLN A O 1
ATOM 956 N N . GLU A 1 126 ? 13.519 13.771 -4.361 1.00 98.44 126 GLU A N 1
ATOM 957 C CA . GLU A 1 126 ? 13.360 13.373 -5.760 1.00 98.44 126 GLU A CA 1
ATOM 958 C C . GLU A 1 126 ? 11.899 13.380 -6.238 1.00 98.44 126 GLU A C 1
ATOM 960 O O . GLU A 1 126 ? 11.659 13.372 -7.449 1.00 98.44 126 GLU A O 1
ATOM 965 N N . ARG A 1 127 ? 10.937 13.467 -5.306 1.00 98.31 127 ARG A N 1
ATOM 966 C CA . ARG A 1 127 ? 9.486 13.327 -5.530 1.00 98.31 127 ARG A CA 1
ATOM 967 C C . ARG A 1 127 ? 9.113 11.965 -6.123 1.00 98.31 127 ARG A C 1
ATOM 969 O O . ARG A 1 127 ? 8.334 11.882 -7.069 1.00 98.31 127 ARG A O 1
ATOM 976 N N . SER A 1 128 ? 9.703 10.905 -5.578 1.00 98.56 128 SER A N 1
ATOM 977 C CA . SER A 1 128 ? 9.567 9.542 -6.108 1.00 98.56 128 SER A CA 1
ATOM 978 C C . SER A 1 128 ? 8.218 8.894 -5.793 1.00 98.56 128 SER A C 1
ATOM 980 O O . SER A 1 128 ? 7.761 8.075 -6.579 1.00 98.56 128 SER A O 1
ATOM 982 N N . THR A 1 1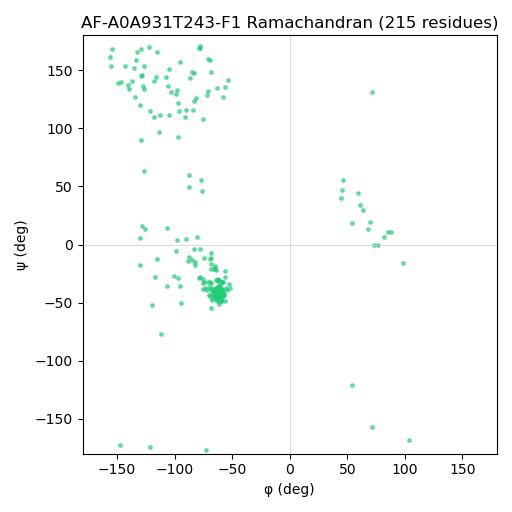29 ? 7.574 9.249 -4.680 1.00 98.75 129 THR A N 1
ATOM 983 C CA . THR A 1 129 ? 6.250 8.748 -4.260 1.00 98.75 129 THR A CA 1
ATOM 984 C C . THR A 1 129 ? 5.492 9.849 -3.501 1.00 98.75 129 THR A C 1
ATOM 986 O O . THR A 1 129 ? 5.941 10.999 -3.471 1.00 98.75 129 THR A O 1
ATOM 989 N N . ASN A 1 130 ? 4.332 9.539 -2.914 1.00 98.75 130 ASN A N 1
ATOM 990 C CA . ASN A 1 130 ? 3.616 10.450 -2.010 1.00 98.75 130 ASN A CA 1
ATOM 991 C C . ASN A 1 130 ? 3.202 9.786 -0.678 1.00 98.75 130 ASN A C 1
ATOM 993 O O . ASN A 1 130 ? 2.513 10.413 0.134 1.00 98.75 130 ASN A O 1
ATOM 997 N N . ALA A 1 131 ? 3.627 8.541 -0.441 1.00 98.81 131 ALA A N 1
ATOM 998 C CA . ALA A 1 131 ? 3.394 7.810 0.793 1.00 98.81 131 ALA A CA 1
ATOM 999 C C . ALA A 1 131 ? 4.433 6.700 1.038 1.00 98.81 131 ALA A C 1
ATOM 1001 O O . ALA A 1 131 ? 5.104 6.234 0.117 1.00 98.81 131 ALA A O 1
ATOM 1002 N N . VAL A 1 132 ? 4.539 6.253 2.292 1.00 98.81 132 VAL A N 1
ATOM 1003 C CA . VAL A 1 132 ? 5.463 5.186 2.722 1.00 98.81 132 VAL A CA 1
ATOM 1004 C C . VAL A 1 132 ? 4.713 4.094 3.479 1.00 98.81 132 VAL A C 1
ATOM 1006 O O . VAL A 1 132 ? 3.897 4.391 4.355 1.00 98.81 132 VAL A O 1
ATOM 1009 N N . LEU A 1 133 ? 5.017 2.831 3.190 1.00 98.81 133 LEU A N 1
ATOM 1010 C CA . LEU A 1 133 ? 4.593 1.718 4.030 1.00 98.81 133 LEU A CA 1
ATOM 1011 C C . LEU A 1 133 ? 5.561 1.582 5.212 1.00 98.81 133 LEU A C 1
ATOM 1013 O O . LEU A 1 133 ? 6.774 1.494 5.039 1.00 98.81 133 LEU A O 1
ATOM 1017 N N . ILE A 1 134 ? 5.030 1.586 6.430 1.00 98.81 134 ILE A N 1
ATOM 1018 C CA . ILE A 1 134 ? 5.812 1.573 7.664 1.00 98.81 134 ILE A CA 1
ATOM 1019 C C . ILE A 1 134 ? 5.749 0.184 8.289 1.00 98.81 134 ILE A C 1
ATOM 1021 O O . ILE A 1 134 ? 4.718 -0.227 8.824 1.00 98.81 134 ILE A O 1
ATOM 1025 N N . LYS A 1 135 ? 6.881 -0.519 8.278 1.00 98.69 135 LYS A N 1
ATOM 1026 C CA . LYS A 1 135 ? 7.077 -1.814 8.936 1.00 98.69 135 LYS A CA 1
ATOM 1027 C C . LYS A 1 135 ? 8.161 -1.669 9.990 1.00 98.69 135 LYS A C 1
ATOM 1029 O O . LYS A 1 135 ? 9.346 -1.550 9.686 1.00 98.69 135 LYS A O 1
ATOM 1034 N N . LEU A 1 136 ? 7.758 -1.733 11.255 1.00 97.75 136 LEU A N 1
ATOM 1035 C CA . LEU A 1 136 ? 8.647 -1.488 12.394 1.00 97.75 136 LEU A CA 1
ATOM 1036 C C . LEU A 1 136 ? 9.885 -2.386 12.375 1.00 97.75 136 LEU A C 1
ATOM 1038 O O . LEU A 1 136 ? 10.985 -1.944 12.692 1.00 97.75 136 LEU A O 1
ATOM 1042 N N . ASN A 1 137 ? 9.721 -3.642 11.961 1.00 97.44 137 ASN A N 1
ATOM 1043 C CA . ASN A 1 137 ? 10.814 -4.603 11.936 1.00 97.44 137 ASN A CA 1
ATOM 1044 C C . ASN A 1 137 ? 11.828 -4.378 10.798 1.00 97.44 137 ASN A C 1
ATOM 1046 O O . ASN A 1 137 ? 12.883 -5.002 10.833 1.00 97.44 137 ASN A O 1
ATOM 1050 N N . GLN A 1 138 ? 11.539 -3.525 9.805 1.00 97.25 138 GLN A N 1
ATOM 1051 C CA . GLN A 1 138 ? 12.527 -3.145 8.785 1.00 97.25 138 GLN A CA 1
ATOM 1052 C C . GLN A 1 138 ? 13.568 -2.160 9.342 1.00 97.25 138 GLN A C 1
ATOM 1054 O O . GLN A 1 138 ? 14.728 -2.229 8.945 1.00 97.25 138 GLN A O 1
ATOM 1059 N N . ILE A 1 139 ? 13.175 -1.279 10.275 1.00 97.75 139 ILE A N 1
ATOM 1060 C CA . ILE A 1 139 ? 14.084 -0.302 10.899 1.00 97.75 139 ILE A CA 1
ATOM 1061 C C . ILE A 1 139 ? 14.566 -0.735 12.291 1.00 97.75 139 ILE A C 1
ATOM 1063 O O . ILE A 1 139 ? 15.671 -0.396 12.695 1.00 97.75 139 ILE A O 1
ATOM 1067 N N . GLY A 1 140 ? 13.774 -1.543 13.000 1.00 97.12 140 GLY A N 1
ATOM 1068 C CA . GLY A 1 140 ? 14.192 -2.291 14.187 1.00 97.12 140 GLY A CA 1
ATOM 1069 C C . GLY A 1 140 ? 13.839 -1.661 15.535 1.00 97.12 140 GLY A C 1
ATOM 1070 O O . GLY A 1 140 ? 13.841 -2.373 16.537 1.00 97.12 140 GLY A O 1
ATOM 1071 N N . THR A 1 141 ? 13.484 -0.372 15.594 1.00 98.50 141 THR A N 1
ATOM 1072 C CA . THR A 1 141 ? 13.070 0.283 16.848 1.00 98.50 141 THR A CA 1
ATOM 1073 C C . THR A 1 141 ? 11.833 1.165 16.689 1.00 98.50 141 THR A C 1
ATOM 1075 O O . THR A 1 141 ? 11.578 1.750 15.633 1.00 98.50 141 THR A O 1
ATOM 1078 N N . VAL A 1 142 ? 11.068 1.313 17.778 1.00 98.62 142 VAL A N 1
ATOM 1079 C CA . VAL A 1 142 ? 9.923 2.241 17.839 1.00 98.62 142 VAL A CA 1
ATOM 1080 C C . VAL A 1 142 ? 10.385 3.683 17.614 1.00 98.62 142 VAL A C 1
ATOM 1082 O O . VAL A 1 142 ? 9.753 4.418 16.862 1.00 98.62 142 VAL A O 1
ATOM 1085 N N . THR A 1 143 ? 11.518 4.080 18.201 1.00 98.69 143 THR A N 1
ATOM 1086 C CA . THR A 1 143 ? 12.076 5.433 18.055 1.00 98.69 143 THR A CA 1
ATOM 1087 C C . THR A 1 143 ? 12.377 5.775 16.599 1.00 98.69 143 THR A C 1
ATOM 1089 O O . THR A 1 143 ? 11.965 6.830 16.122 1.00 98.69 143 THR A O 1
ATOM 1092 N N . GLU A 1 144 ? 13.063 4.893 15.872 1.00 98.62 144 GLU A N 1
ATOM 1093 C CA . GLU A 1 144 ? 13.392 5.139 14.463 1.00 98.62 144 GLU A CA 1
ATOM 1094 C C . GLU A 1 144 ? 12.152 5.060 13.566 1.00 98.62 144 GLU A C 1
ATOM 1096 O O . GLU A 1 144 ? 12.026 5.836 12.619 1.00 98.62 144 GLU A O 1
ATOM 1101 N N . THR A 1 145 ? 11.181 4.209 13.911 1.00 98.81 145 THR A N 1
ATOM 1102 C CA . THR A 1 145 ? 9.880 4.175 13.224 1.00 98.81 145 THR A CA 1
ATOM 1103 C C . THR A 1 145 ? 9.149 5.514 13.362 1.00 98.81 145 THR A C 1
ATOM 1105 O O . THR A 1 145 ? 8.671 6.067 12.371 1.00 98.81 145 THR A O 1
ATOM 1108 N N . ILE A 1 146 ? 9.095 6.082 14.574 1.00 98.75 146 ILE A N 1
ATOM 1109 C CA . ILE A 1 146 ? 8.496 7.403 14.809 1.00 98.75 146 ILE A CA 1
ATOM 1110 C C . ILE A 1 146 ? 9.240 8.469 13.996 1.00 98.75 146 ILE A C 1
ATOM 1112 O O . ILE A 1 146 ? 8.603 9.310 13.371 1.00 98.75 146 ILE A O 1
ATOM 1116 N N . GLN A 1 147 ? 10.575 8.421 13.925 1.00 98.75 147 GLN A N 1
ATOM 1117 C CA . GLN A 1 147 ? 11.352 9.361 13.106 1.00 98.75 147 GLN A CA 1
ATOM 1118 C C . GLN A 1 147 ? 11.006 9.275 11.610 1.00 98.75 147 GLN A C 1
ATOM 1120 O O . GLN A 1 147 ? 10.894 10.316 10.957 1.00 98.75 147 GLN A O 1
ATOM 1125 N N . ALA A 1 148 ? 10.807 8.068 11.071 1.00 98.75 148 ALA A N 1
ATOM 1126 C CA . ALA A 1 148 ? 10.356 7.867 9.693 1.00 98.75 148 ALA A CA 1
ATOM 1127 C C . ALA A 1 1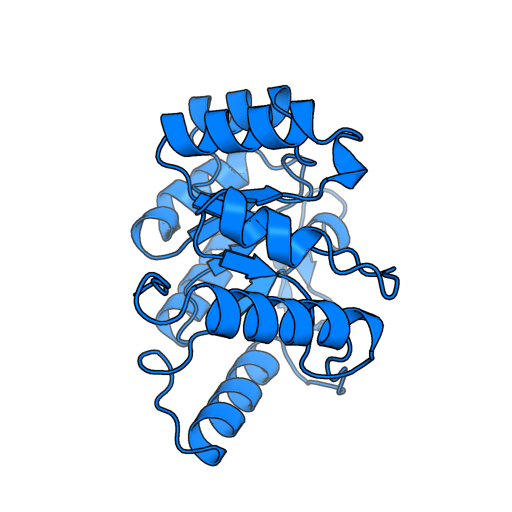48 ? 8.959 8.468 9.455 1.00 98.75 148 ALA A C 1
ATOM 1129 O O . ALA A 1 148 ? 8.752 9.192 8.479 1.00 98.75 148 ALA A O 1
ATOM 1130 N N . ILE A 1 149 ? 8.026 8.248 10.385 1.00 98.75 149 ILE A N 1
ATOM 1131 C CA . ILE A 1 149 ? 6.671 8.815 10.330 1.00 98.75 149 ILE A CA 1
ATOM 1132 C C . ILE A 1 149 ? 6.698 10.345 10.416 1.00 98.75 149 ILE A C 1
ATOM 1134 O O . ILE A 1 149 ? 6.053 11.017 9.611 1.00 98.75 149 ILE A O 1
ATOM 1138 N N . GLU A 1 150 ? 7.469 10.920 11.342 1.00 98.62 150 GLU A N 1
ATOM 1139 C CA . GLU A 1 150 ? 7.611 12.374 11.471 1.00 98.62 150 GLU A CA 1
ATOM 1140 C C . GLU A 1 150 ? 8.195 13.007 10.204 1.00 98.62 150 GLU A C 1
ATOM 1142 O O . GLU A 1 150 ? 7.804 14.113 9.826 1.00 98.62 150 GLU A O 1
ATOM 1147 N N . MET A 1 151 ? 9.118 12.317 9.528 1.00 98.69 151 MET A N 1
ATOM 1148 C CA . MET A 1 151 ? 9.660 12.768 8.248 1.00 98.69 151 MET A CA 1
ATOM 1149 C C . MET A 1 151 ? 8.577 12.807 7.163 1.00 98.69 151 MET A C 1
ATOM 1151 O O . MET A 1 151 ? 8.443 13.830 6.490 1.00 98.69 151 MET A O 1
ATOM 1155 N N . CYS A 1 152 ? 7.767 11.749 7.045 1.00 98.56 152 CYS A N 1
ATOM 1156 C CA . CYS A 1 152 ? 6.636 11.710 6.114 1.00 98.56 152 CYS A CA 1
ATOM 1157 C C . CYS A 1 152 ? 5.636 12.834 6.419 1.00 98.56 152 CYS A C 1
ATOM 1159 O O . CYS A 1 152 ? 5.281 13.613 5.534 1.00 98.56 152 CYS A O 1
ATOM 1161 N N . ARG A 1 153 ? 5.259 12.995 7.695 1.00 98.00 153 ARG A N 1
ATOM 1162 C CA . ARG A 1 153 ? 4.308 14.022 8.140 1.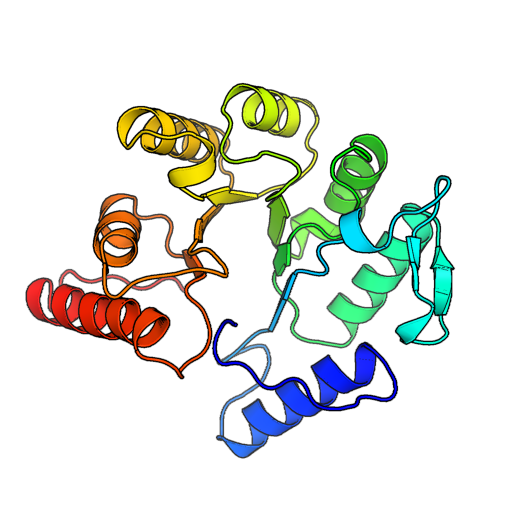00 98.00 153 ARG A CA 1
ATOM 1163 C C . ARG A 1 153 ? 4.790 15.435 7.811 1.00 98.00 153 ARG A C 1
ATOM 1165 O O . ARG A 1 153 ? 4.020 16.230 7.282 1.00 98.00 153 ARG A O 1
ATOM 1172 N N . LYS A 1 154 ? 6.064 15.752 8.071 1.00 98.38 154 LYS A N 1
ATOM 1173 C CA . LYS A 1 154 ? 6.656 17.065 7.744 1.00 98.38 154 LYS A CA 1
ATOM 1174 C C . LYS A 1 154 ? 6.691 17.346 6.242 1.00 98.38 154 LYS A C 1
ATOM 1176 O O . LYS A 1 154 ? 6.596 18.505 5.849 1.00 98.38 154 LYS A O 1
ATOM 1181 N N . ALA A 1 155 ? 6.818 16.309 5.418 1.00 98.25 155 ALA A N 1
ATOM 1182 C CA . ALA A 1 155 ? 6.780 16.416 3.963 1.00 98.25 155 ALA A CA 1
ATOM 1183 C C . ALA A 1 155 ? 5.353 16.439 3.381 1.00 98.25 155 ALA A C 1
ATOM 1185 O O . ALA A 1 155 ? 5.197 16.596 2.172 1.00 98.25 155 ALA A O 1
ATOM 1186 N N . GLY A 1 156 ? 4.318 16.276 4.214 1.00 97.75 156 GLY A N 1
ATOM 1187 C CA . GLY A 1 156 ? 2.933 16.134 3.760 1.00 97.75 156 GLY A CA 1
ATOM 1188 C C . GLY A 1 156 ? 2.654 14.806 3.050 1.00 97.75 156 GLY A C 1
ATOM 1189 O O . GLY A 1 156 ? 1.692 14.714 2.293 1.00 97.75 156 GLY A O 1
ATOM 1190 N N . TRP A 1 157 ? 3.500 13.795 3.256 1.00 98.31 157 TRP A N 1
ATOM 1191 C CA . TRP A 1 157 ? 3.324 12.454 2.704 1.00 98.31 157 TRP A CA 1
ATOM 1192 C C . TRP A 1 157 ? 2.412 11.605 3.587 1.00 98.31 157 TRP A C 1
ATOM 1194 O O . TRP A 1 157 ? 2.408 11.734 4.815 1.00 98.31 157 TRP A O 1
ATOM 1204 N N . GLY A 1 158 ? 1.675 10.692 2.953 1.00 98.31 158 GLY A N 1
ATOM 1205 C CA . GLY A 1 158 ? 0.956 9.638 3.660 1.00 98.31 158 GLY A CA 1
ATOM 1206 C C . GLY A 1 158 ? 1.912 8.611 4.271 1.00 98.31 158 GLY A C 1
ATOM 1207 O O . GLY A 1 158 ? 3.052 8.452 3.840 1.00 98.31 158 GLY A O 1
ATOM 1208 N N . TYR A 1 159 ? 1.446 7.879 5.272 1.00 98.38 159 TYR A N 1
ATOM 1209 C CA . TYR A 1 159 ? 2.154 6.718 5.797 1.00 98.38 159 TYR A CA 1
ATOM 1210 C C . TYR A 1 159 ? 1.142 5.675 6.254 1.00 98.38 159 TYR A C 1
ATOM 1212 O O . TYR A 1 159 ? 0.102 6.013 6.819 1.00 98.38 159 TYR A O 1
ATOM 1220 N N . VAL A 1 160 ? 1.441 4.410 5.980 1.00 98.75 160 VAL A N 1
ATOM 1221 C CA . VAL A 1 160 ? 0.535 3.287 6.232 1.00 98.75 160 VAL A CA 1
ATOM 1222 C C . VAL A 1 160 ? 1.240 2.312 7.165 1.00 98.75 160 VAL A C 1
ATOM 1224 O O . VAL A 1 160 ? 2.263 1.740 6.797 1.00 98.75 160 VAL A O 1
ATOM 1227 N N . ILE A 1 161 ? 0.725 2.128 8.384 1.00 98.75 161 ILE A N 1
ATOM 1228 C CA . ILE A 1 161 ? 1.306 1.159 9.326 1.00 98.75 161 ILE A CA 1
ATOM 1229 C C . ILE A 1 161 ? 0.993 -0.252 8.831 1.00 98.75 161 ILE A C 1
ATOM 1231 O O . ILE A 1 161 ? -0.163 -0.558 8.544 1.00 98.75 161 ILE A O 1
ATOM 1235 N N . SER A 1 162 ? 2.000 -1.115 8.725 1.00 98.69 162 SER A N 1
ATOM 1236 C CA . SER A 1 162 ? 1.851 -2.414 8.075 1.00 98.69 162 SER A CA 1
ATOM 1237 C C . SER A 1 162 ? 2.329 -3.580 8.922 1.00 98.69 162 SER A C 1
ATOM 1239 O O . SER A 1 162 ? 3.342 -3.511 9.617 1.00 98.69 162 SER A O 1
ATOM 1241 N N . HIS A 1 163 ? 1.621 -4.694 8.760 1.00 98.25 163 HIS A N 1
ATOM 1242 C CA . HIS A 1 163 ? 2.042 -6.021 9.185 1.00 98.25 163 HIS A CA 1
ATOM 1243 C C . HIS A 1 163 ? 3.169 -6.592 8.303 1.00 98.25 163 HIS A C 1
ATOM 1245 O O . HIS A 1 163 ? 3.622 -5.959 7.337 1.00 98.25 163 HIS A O 1
ATOM 1251 N N . ARG A 1 164 ? 3.566 -7.838 8.585 1.00 97.81 164 ARG A N 1
ATOM 1252 C CA . ARG A 1 164 ? 4.349 -8.699 7.676 1.00 97.81 164 ARG A CA 1
ATOM 1253 C C . ARG A 1 164 ? 3.559 -9.937 7.231 1.00 97.81 164 ARG A C 1
ATOM 1255 O O . ARG A 1 164 ? 2.554 -10.303 7.835 1.00 97.81 164 ARG A O 1
ATOM 1262 N N . SER A 1 165 ? 4.026 -10.645 6.198 1.00 94.56 165 SER A N 1
ATOM 1263 C CA . SER A 1 165 ? 3.397 -11.915 5.792 1.00 94.56 165 SER A CA 1
ATOM 1264 C C . SER A 1 165 ? 3.509 -12.980 6.893 1.00 94.56 165 SER A C 1
ATOM 1266 O O . SER A 1 165 ? 2.549 -13.706 7.128 1.00 94.56 165 SER A O 1
ATOM 1268 N N . GLY A 1 166 ? 4.618 -13.026 7.640 1.00 95.31 166 GLY A N 1
ATOM 1269 C CA . GLY A 1 166 ? 4.720 -13.773 8.901 1.00 95.31 166 GLY A CA 1
ATOM 1270 C C . GLY A 1 166 ? 4.316 -12.893 10.084 1.00 95.31 166 GLY A C 1
ATOM 1271 O O . GLY A 1 166 ? 4.997 -11.909 10.352 1.00 95.31 166 GLY A O 1
ATOM 1272 N N . GLU A 1 167 ? 3.231 -13.236 10.777 1.00 97.62 167 GLU A N 1
ATOM 1273 C CA . GLU A 1 167 ? 2.706 -12.489 11.931 1.00 97.62 167 GLU A CA 1
ATOM 1274 C C . GLU A 1 167 ? 2.461 -13.403 13.128 1.00 97.62 167 GLU A C 1
ATOM 1276 O O . GLU A 1 167 ? 2.460 -14.627 12.998 1.00 97.62 167 GLU A O 1
ATOM 1281 N N . THR A 1 168 ? 2.221 -12.777 14.277 1.00 98.06 168 THR A N 1
ATOM 1282 C CA . THR A 1 168 ? 1.811 -13.432 15.523 1.00 98.06 168 THR A CA 1
ATOM 1283 C C . THR A 1 168 ? 0.465 -12.874 15.999 1.00 98.06 168 THR A C 1
ATOM 1285 O O . THR A 1 168 ? -0.187 -12.077 15.320 1.00 98.06 168 THR A O 1
ATOM 1288 N N . GLU A 1 169 ? 0.022 -13.289 17.178 1.00 97.62 169 GLU A N 1
ATOM 1289 C CA . GLU A 1 169 ? -1.119 -12.726 17.897 1.00 97.62 169 GLU A CA 1
ATOM 1290 C C . GLU A 1 169 ? -0.884 -11.302 18.428 1.00 97.62 169 GLU A C 1
ATOM 1292 O O . GLU A 1 169 ? -1.844 -10.650 18.836 1.00 97.62 169 GLU A O 1
ATOM 1297 N N . ASP A 1 170 ? 0.360 -10.807 18.416 1.00 98.56 170 ASP A N 1
ATOM 1298 C CA . ASP A 1 170 ? 0.695 -9.454 18.866 1.00 98.56 170 ASP A CA 1
ATOM 1299 C C . ASP A 1 170 ? -0.103 -8.416 18.068 1.00 98.56 170 ASP A C 1
ATOM 1301 O O . ASP A 1 170 ? -0.106 -8.437 16.840 1.00 98.56 170 ASP A O 1
ATOM 1305 N N . ALA A 1 171 ? -0.803 -7.512 18.751 1.00 98.56 171 ALA A N 1
ATOM 1306 C CA . ALA A 1 171 ? -1.642 -6.501 18.115 1.00 98.56 171 ALA A CA 1
ATOM 1307 C C . ALA A 1 171 ? -1.044 -5.086 18.173 1.00 98.56 171 ALA A C 1
ATOM 1309 O O . ALA A 1 171 ? -1.747 -4.125 17.873 1.00 98.56 171 ALA A O 1
ATOM 1310 N N . PHE A 1 172 ? 0.244 -4.938 18.507 1.00 98.69 172 PHE A N 1
ATOM 1311 C CA . PHE A 1 172 ? 0.897 -3.651 18.775 1.00 98.69 172 PHE A CA 1
ATOM 1312 C C . PHE A 1 172 ? 0.695 -2.619 17.661 1.00 98.69 172 PHE A C 1
ATOM 1314 O O . PHE A 1 172 ? 0.519 -1.430 17.926 1.00 98.69 172 PHE A O 1
ATOM 1321 N N . ILE A 1 173 ? 0.694 -3.058 16.398 1.00 98.62 173 ILE A N 1
ATOM 1322 C CA . ILE A 1 173 ? 0.527 -2.152 15.257 1.00 98.62 173 ILE A CA 1
ATOM 1323 C C . ILE A 1 173 ? -0.853 -1.475 15.209 1.00 98.62 173 ILE A C 1
ATOM 1325 O O . ILE A 1 173 ? -0.967 -0.426 14.581 1.00 98.62 173 ILE A O 1
ATOM 1329 N N . ALA A 1 174 ? -1.876 -2.018 15.882 1.00 98.75 174 ALA A N 1
ATOM 1330 C CA . ALA A 1 174 ? -3.174 -1.363 16.043 1.00 98.75 174 ALA A CA 1
ATOM 1331 C C . ALA A 1 174 ? -3.057 -0.126 16.947 1.00 98.75 174 ALA A C 1
ATOM 1333 O O . ALA A 1 174 ? -3.371 0.983 16.512 1.00 98.75 174 ALA A O 1
ATOM 1334 N N . ASP A 1 175 ? -2.525 -0.294 18.163 1.00 98.69 175 ASP A N 1
ATOM 1335 C CA . ASP A 1 175 ? -2.243 0.807 19.091 1.00 98.69 175 ASP A CA 1
ATOM 1336 C C . ASP A 1 175 ? -1.305 1.838 18.453 1.00 98.69 175 ASP A C 1
ATOM 1338 O O . ASP A 1 175 ? -1.550 3.044 18.518 1.00 98.69 175 ASP A O 1
ATOM 1342 N N . PHE A 1 176 ? -0.259 1.369 17.769 1.00 98.62 176 PHE A N 1
ATOM 1343 C CA . PHE A 1 176 ? 0.699 2.239 17.099 1.00 98.62 176 PHE A CA 1
ATOM 1344 C C . PHE A 1 176 ? 0.063 3.045 15.955 1.00 98.62 176 PHE A C 1
ATOM 1346 O O . PHE A 1 176 ? 0.336 4.238 15.829 1.00 98.62 176 PHE A O 1
ATOM 1353 N N . ALA A 1 177 ? -0.822 2.446 15.150 1.00 98.31 177 ALA A N 1
ATOM 1354 C CA . ALA A 1 177 ? -1.533 3.154 14.084 1.00 98.31 177 ALA A CA 1
ATOM 1355 C C . ALA A 1 177 ? -2.421 4.282 14.625 1.00 98.31 177 ALA A C 1
ATOM 1357 O O . ALA A 1 177 ? -2.406 5.389 14.076 1.00 98.31 177 ALA A O 1
ATOM 1358 N N . VAL A 1 178 ? -3.137 4.029 15.724 1.00 98.19 178 VAL A N 1
ATOM 1359 C CA . VAL A 1 178 ? -3.966 5.045 16.387 1.00 98.19 178 VAL A CA 1
ATOM 1360 C C . VAL A 1 178 ? -3.092 6.139 17.002 1.00 98.19 178 VAL A C 1
ATOM 1362 O O . VAL A 1 178 ? -3.341 7.320 16.766 1.00 98.19 178 VAL A O 1
ATOM 1365 N N . ALA A 1 179 ? -2.022 5.769 17.712 1.00 97.94 179 ALA A N 1
ATOM 1366 C CA . ALA A 1 179 ? -1.103 6.721 18.339 1.00 97.94 179 ALA A CA 1
ATOM 1367 C C . ALA A 1 179 ? -0.416 7.649 17.324 1.00 97.94 179 ALA A C 1
ATOM 1369 O O . ALA A 1 179 ? -0.180 8.822 17.613 1.00 97.94 179 ALA A O 1
ATOM 1370 N N . MET A 1 180 ? -0.087 7.138 16.135 1.00 97.56 180 MET A N 1
ATOM 1371 C CA . MET A 1 180 ? 0.582 7.912 15.087 1.00 97.56 180 MET A CA 1
ATOM 1372 C C . MET A 1 180 ? -0.380 8.767 14.255 1.00 97.56 180 MET A C 1
ATOM 1374 O O . MET A 1 180 ? 0.070 9.706 13.598 1.00 97.56 180 MET A O 1
ATOM 1378 N N . GLY A 1 181 ? -1.687 8.485 14.282 1.00 95.81 181 GLY A N 1
ATOM 1379 C CA . GLY A 1 181 ? -2.708 9.336 13.663 1.00 95.81 181 GLY A CA 1
ATOM 1380 C C . GLY A 1 181 ? -2.591 9.470 12.139 1.00 95.81 181 GLY A C 1
ATOM 1381 O O . GLY A 1 181 ? -2.941 10.511 11.589 1.00 95.81 181 GLY A O 1
ATOM 1382 N N . GLY A 1 182 ? -2.071 8.442 11.454 1.00 93.50 182 GLY A N 1
ATOM 1383 C CA . GLY A 1 182 ? -1.898 8.430 9.990 1.00 93.50 182 GLY A CA 1
ATOM 1384 C C . GLY A 1 182 ? -3.150 8.054 9.197 1.00 93.50 182 GLY A C 1
ATOM 1385 O O . GLY A 1 182 ? -3.202 8.262 7.988 1.00 93.50 182 GLY A O 1
ATOM 1386 N N . GLY A 1 183 ? -4.157 7.494 9.873 1.00 95.25 183 GLY A N 1
ATOM 1387 C CA . GLY A 1 183 ? -5.455 7.145 9.291 1.00 95.25 183 GLY A CA 1
ATOM 1388 C C . GLY A 1 183 ? -5.484 5.873 8.438 1.00 95.25 183 GLY A C 1
ATOM 1389 O O . GLY A 1 183 ? -6.549 5.529 7.938 1.00 95.25 183 GLY A O 1
ATOM 1390 N N . GLN A 1 184 ? -4.359 5.167 8.264 1.00 98.31 184 GLN A N 1
ATOM 1391 C CA . GLN A 1 184 ? -4.276 3.971 7.419 1.00 98.31 184 GLN A CA 1
ATOM 1392 C C . GLN A 1 184 ? -3.459 2.849 8.070 1.00 98.31 184 GLN A C 1
ATOM 1394 O O . GLN A 1 184 ? -2.408 3.087 8.671 1.00 98.31 184 GLN A O 1
ATOM 1399 N N . ILE A 1 185 ? -3.939 1.614 7.900 1.00 98.56 185 ILE A N 1
ATOM 1400 C CA . ILE A 1 185 ? -3.292 0.384 8.361 1.00 98.56 185 ILE A CA 1
ATOM 1401 C C . ILE A 1 185 ? -3.442 -0.725 7.304 1.00 98.56 185 ILE A C 1
ATOM 1403 O O . ILE A 1 185 ? -4.523 -0.908 6.747 1.00 98.56 185 ILE A O 1
ATOM 1407 N N . LYS A 1 186 ? -2.373 -1.488 7.050 1.00 98.69 186 LYS A N 1
ATOM 1408 C CA . LYS A 1 186 ? -2.352 -2.691 6.198 1.00 98.69 186 LYS A CA 1
ATOM 1409 C C . LYS A 1 186 ? -2.066 -3.910 7.078 1.00 98.69 186 LYS A C 1
ATOM 1411 O O . LYS A 1 186 ? -0.917 -4.175 7.421 1.00 98.69 186 LYS A O 1
ATOM 1416 N N . THR A 1 187 ? -3.113 -4.630 7.496 1.00 98.44 187 THR A N 1
ATOM 1417 C CA . THR A 1 187 ? -2.982 -5.741 8.468 1.00 98.44 187 THR A CA 1
ATOM 1418 C C . THR A 1 187 ? -3.572 -7.086 8.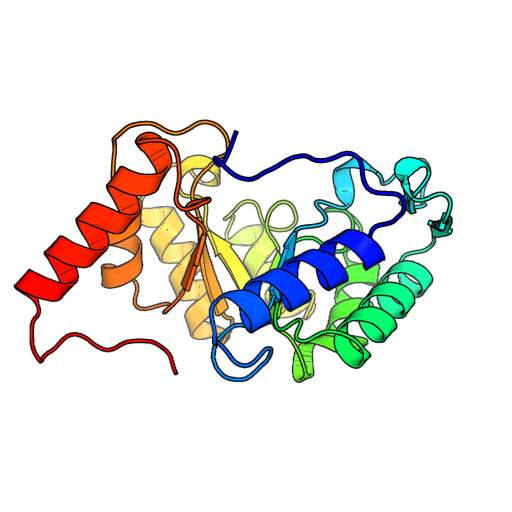016 1.00 98.44 187 THR A C 1
ATOM 1420 O O . THR A 1 187 ? -3.611 -8.055 8.775 1.00 98.44 187 THR A O 1
ATOM 1423 N N . GLY A 1 188 ? -3.897 -7.217 6.727 1.00 97.81 188 GLY A N 1
ATOM 1424 C CA . GLY A 1 188 ? -4.291 -8.481 6.094 1.00 97.81 188 GLY A CA 1
ATOM 1425 C C . GLY A 1 188 ? -5.789 -8.603 5.844 1.00 97.81 188 GLY A C 1
ATOM 1426 O O . GLY A 1 188 ? -6.519 -7.626 5.895 1.00 97.81 188 GLY A O 1
ATOM 1427 N N . SER A 1 189 ? -6.242 -9.806 5.505 1.00 97.69 189 SER A N 1
ATOM 1428 C CA . SER A 1 189 ? -7.654 -10.093 5.245 1.00 97.69 189 SER A CA 1
ATOM 1429 C C . SER A 1 189 ? -8.448 -10.249 6.547 1.00 97.69 189 SER A C 1
ATOM 1431 O O . SER A 1 189 ? -7.881 -10.431 7.627 1.00 97.69 189 SER A O 1
ATOM 1433 N N . ALA A 1 190 ? -9.777 -10.286 6.440 1.00 96.00 190 ALA A N 1
ATOM 1434 C CA . ALA A 1 190 ? -10.693 -10.625 7.532 1.00 96.00 190 ALA A CA 1
ATOM 1435 C C . ALA A 1 190 ? -10.723 -12.147 7.812 1.00 96.00 190 ALA A C 1
ATOM 1437 O O . ALA A 1 190 ? -11.780 -12.766 7.922 1.00 96.00 190 ALA A O 1
ATOM 1438 N N . CYS A 1 191 ? -9.547 -12.772 7.887 1.00 95.19 191 CYS A N 1
ATOM 1439 C CA . CYS A 1 191 ? -9.359 -14.194 8.152 1.00 95.19 191 CYS A CA 1
ATOM 1440 C C . CYS A 1 191 ? -7.972 -14.429 8.765 1.00 95.19 191 CYS A C 1
ATOM 1442 O O . CYS A 1 191 ? -7.028 -13.697 8.470 1.00 95.19 191 CYS A O 1
ATOM 1444 N N . ARG A 1 192 ? -7.846 -15.512 9.545 1.00 95.75 192 ARG A N 1
ATOM 1445 C CA . ARG A 1 192 ? -6.673 -15.906 10.348 1.00 95.75 192 ARG A CA 1
ATOM 1446 C C . ARG A 1 192 ? -6.439 -15.010 11.569 1.00 95.75 192 ARG A C 1
ATOM 1448 O O . ARG A 1 192 ? -6.441 -13.783 11.476 1.00 95.75 192 ARG A O 1
ATOM 1455 N N . SER A 1 193 ? -6.239 -15.637 12.727 1.00 97.62 193 SER A N 1
ATOM 1456 C CA . SER A 1 193 ? -6.179 -14.943 14.019 1.00 97.62 193 SER A CA 1
ATOM 1457 C C . SER A 1 193 ? -5.033 -13.939 14.107 1.00 97.62 193 SER A C 1
ATOM 1459 O O . SER A 1 193 ? -5.202 -12.896 14.725 1.00 97.62 193 SER A O 1
ATOM 1461 N N . GLU A 1 194 ? -3.913 -14.187 13.426 1.00 97.12 194 GLU A N 1
ATOM 1462 C CA . GLU A 1 194 ? -2.768 -13.272 13.387 1.00 97.12 194 GLU A CA 1
ATOM 1463 C C . GLU A 1 194 ? -3.118 -11.926 12.719 1.00 97.12 194 GLU A C 1
ATOM 1465 O O . GLU A 1 194 ? -2.455 -10.922 12.970 1.00 97.12 194 GLU A O 1
ATOM 1470 N N . ARG A 1 195 ? -4.172 -11.883 11.887 1.00 98.19 195 ARG A N 1
ATOM 1471 C CA . ARG A 1 195 ? -4.711 -10.65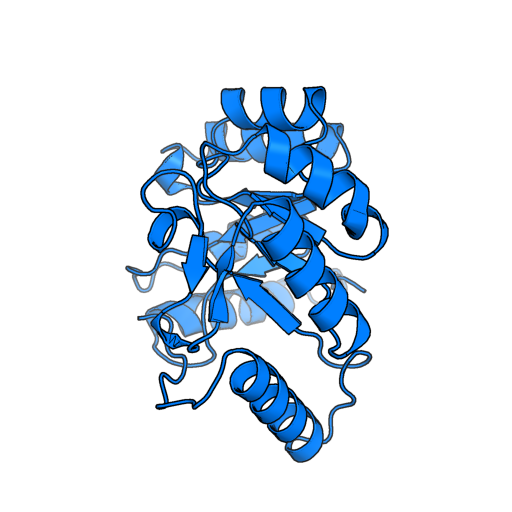6 11.263 1.00 98.19 195 ARG A CA 1
ATOM 1472 C C . ARG A 1 195 ? -5.850 -10.086 12.094 1.00 98.19 195 ARG A C 1
ATOM 1474 O O . ARG A 1 195 ? -5.831 -8.918 12.473 1.00 98.19 195 ARG A O 1
ATOM 1481 N N . ILE A 1 196 ? -6.807 -10.950 12.441 1.00 98.38 196 ILE A N 1
ATOM 1482 C CA . ILE A 1 196 ? -7.997 -10.597 13.222 1.00 98.38 196 ILE A CA 1
ATOM 1483 C C . ILE A 1 196 ? -7.643 -10.010 14.592 1.00 98.38 196 ILE A C 1
ATOM 1485 O O . ILE A 1 196 ? -8.334 -9.100 15.034 1.00 98.38 196 ILE A O 1
ATOM 1489 N N . ALA A 1 197 ? -6.544 -10.429 15.227 1.00 98.62 197 ALA A N 1
ATOM 1490 C CA . ALA A 1 197 ? -6.087 -9.849 16.491 1.00 98.62 197 ALA A CA 1
ATOM 1491 C C . ALA A 1 197 ? -5.915 -8.320 16.415 1.00 98.62 197 ALA A C 1
ATOM 1493 O O . ALA A 1 197 ? -6.322 -7.610 17.331 1.00 98.62 197 ALA A O 1
ATOM 1494 N N . LYS A 1 198 ? -5.399 -7.794 15.294 1.00 98.75 198 LYS A N 1
ATOM 1495 C CA . LYS A 1 198 ? -5.224 -6.348 15.095 1.00 98.75 198 LYS A CA 1
ATOM 1496 C C . LYS A 1 198 ? -6.563 -5.640 14.884 1.00 98.75 198 LYS A C 1
ATOM 1498 O O . LYS A 1 198 ? -6.764 -4.556 15.419 1.00 98.75 198 LYS A O 1
ATOM 1503 N N . TYR A 1 199 ? -7.493 -6.254 14.149 1.00 98.69 199 TYR A N 1
ATOM 1504 C CA . TYR A 1 199 ? -8.848 -5.716 13.984 1.00 98.69 199 TYR A CA 1
ATOM 1505 C C . TYR A 1 199 ? -9.624 -5.695 15.304 1.00 98.69 199 TYR A C 1
ATOM 1507 O O . TYR A 1 199 ? -10.223 -4.677 15.635 1.00 98.69 199 TYR A O 1
ATOM 1515 N N . ASN A 1 200 ? -9.557 -6.771 16.091 1.00 98.75 200 ASN A N 1
ATOM 1516 C CA . ASN A 1 200 ? -10.166 -6.827 17.420 1.00 98.75 200 ASN A CA 1
ATOM 1517 C C . ASN A 1 200 ? -9.596 -5.738 18.330 1.00 98.75 200 ASN A C 1
ATOM 1519 O O . ASN A 1 200 ? -10.358 -5.030 18.981 1.00 98.75 200 ASN A O 1
ATOM 1523 N N . ARG A 1 201 ? -8.272 -5.536 18.304 1.00 98.75 201 ARG A N 1
ATOM 1524 C CA . ARG A 1 201 ? -7.642 -4.469 19.081 1.00 98.75 201 ARG A CA 1
ATOM 1525 C C . ARG A 1 201 ? -8.096 -3.073 18.642 1.00 98.75 201 ARG A C 1
ATOM 1527 O O . ARG A 1 201 ? -8.319 -2.221 19.492 1.00 98.75 201 ARG A O 1
ATOM 1534 N N . LEU A 1 202 ? -8.298 -2.832 17.344 1.00 98.56 202 LEU A N 1
ATOM 1535 C CA . LEU A 1 202 ? -8.863 -1.563 16.861 1.00 98.56 202 LEU A CA 1
ATOM 1536 C C . LEU A 1 202 ? -10.299 -1.336 17.358 1.00 98.56 202 LEU A C 1
ATOM 1538 O O . LEU A 1 202 ? -10.620 -0.215 17.739 1.00 98.56 202 LEU A O 1
ATOM 1542 N N . LEU A 1 203 ? -11.135 -2.381 17.403 1.00 98.50 203 LEU A N 1
ATOM 1543 C CA . LEU A 1 203 ? -12.493 -2.297 17.959 1.00 98.50 203 LEU A CA 1
ATOM 1544 C C . LEU A 1 203 ? -12.478 -1.991 19.465 1.00 98.50 203 LEU A C 1
ATOM 1546 O O . LEU A 1 203 ? -13.302 -1.218 19.947 1.00 98.50 203 LEU A O 1
ATOM 1550 N N . GLU A 1 204 ? -11.534 -2.568 20.211 1.00 98.69 204 GLU A N 1
ATOM 1551 C CA . GLU A 1 204 ? -11.333 -2.248 21.630 1.00 98.69 204 GLU A CA 1
ATOM 1552 C C . GLU A 1 204 ? -10.913 -0.788 21.821 1.00 98.69 204 GLU A C 1
ATOM 1554 O O . GLU A 1 204 ? -11.534 -0.076 22.606 1.00 98.69 204 GLU A O 1
ATOM 1559 N N . ILE A 1 205 ? -9.918 -0.313 21.062 1.00 98.56 205 ILE A N 1
ATOM 1560 C CA . ILE A 1 205 ? -9.462 1.083 21.122 1.00 98.56 205 ILE A CA 1
ATOM 1561 C C . ILE A 1 205 ? -10.600 2.045 20.749 1.00 98.56 205 ILE A C 1
ATOM 1563 O O . ILE A 1 205 ? -10.786 3.065 21.410 1.00 98.56 205 ILE A O 1
ATOM 1567 N N . GLU A 1 206 ? -11.390 1.735 19.718 1.00 98.25 206 GLU A N 1
ATOM 1568 C CA . GLU A 1 206 ? -12.579 2.518 19.366 1.00 98.25 206 GLU A CA 1
ATOM 1569 C C . GLU A 1 206 ? -13.577 2.572 20.531 1.00 98.25 206 GLU A C 1
ATOM 1571 O O . GLU A 1 206 ? -14.063 3.653 20.869 1.00 98.25 206 GLU A O 1
ATOM 1576 N N . ALA A 1 207 ? -13.861 1.436 21.174 1.00 98.25 207 ALA A N 1
ATOM 1577 C CA . ALA A 1 207 ? -14.764 1.377 22.319 1.00 98.25 207 ALA A CA 1
ATOM 1578 C C . ALA A 1 207 ? -14.235 2.176 23.526 1.00 98.25 207 ALA A C 1
ATOM 1580 O O . ALA A 1 207 ? -15.019 2.842 24.206 1.00 98.25 207 ALA A O 1
ATOM 1581 N N . GLU A 1 208 ? -12.920 2.146 23.770 1.00 98.19 208 GLU A N 1
ATOM 1582 C CA . GLU A 1 208 ? -12.237 2.917 24.818 1.00 98.19 208 GLU A CA 1
ATOM 1583 C C . GLU A 1 208 ? -12.302 4.434 24.554 1.00 98.19 208 GLU A C 1
ATOM 1585 O O . GLU A 1 208 ? -12.588 5.216 25.464 1.00 98.19 208 GLU A O 1
ATOM 1590 N N . LEU A 1 209 ? -12.069 4.865 23.309 1.00 97.75 209 LEU A N 1
ATOM 1591 C CA . LEU A 1 209 ? -12.115 6.277 22.906 1.00 97.75 209 LEU A CA 1
ATOM 1592 C C . LEU A 1 209 ? -13.556 6.811 22.803 1.00 97.75 209 LEU A C 1
ATOM 1594 O O . LEU A 1 209 ? -13.827 7.989 23.070 1.00 97.75 209 LEU A O 1
ATOM 1598 N N . GLY A 1 210 ? -14.508 5.962 22.418 1.00 96.69 210 GLY A N 1
ATOM 1599 C CA . GLY A 1 210 ? -15.906 6.326 22.227 1.00 96.69 210 GLY A CA 1
ATOM 1600 C C . GLY A 1 210 ? -16.061 7.514 21.273 1.00 96.69 210 GLY A C 1
ATOM 1601 O O . GLY A 1 210 ? -15.628 7.490 20.126 1.00 96.69 210 GLY A O 1
ATOM 1602 N N . LYS A 1 211 ? -16.675 8.603 21.749 1.00 96.12 211 LYS A N 1
ATOM 1603 C CA . LYS A 1 211 ? -16.984 9.784 20.918 1.00 96.12 211 LYS A CA 1
ATOM 1604 C C . LYS A 1 211 ? -15.760 10.594 20.477 1.00 96.12 211 LYS A C 1
ATOM 1606 O O . LYS A 1 211 ? -15.921 11.494 19.657 1.00 96.12 211 LYS A O 1
ATOM 1611 N N . THR A 1 212 ? -14.580 10.347 21.047 1.00 95.81 212 THR A N 1
ATOM 1612 C CA . THR A 1 212 ? -13.346 11.038 20.642 1.00 95.81 212 THR A CA 1
ATOM 1613 C C . THR A 1 212 ? -12.637 10.331 19.488 1.00 95.81 212 THR A C 1
ATOM 1615 O O . THR A 1 212 ? -11.739 10.924 18.889 1.00 95.81 212 THR A O 1
ATOM 1618 N N . ALA A 1 213 ? -13.053 9.106 19.141 1.00 95.00 213 ALA A N 1
ATOM 1619 C CA . ALA A 1 213 ? -12.552 8.407 17.969 1.00 95.00 213 ALA A CA 1
ATOM 1620 C C . ALA A 1 213 ? -12.925 9.173 16.691 1.00 95.00 213 ALA A C 1
ATOM 1622 O O . ALA A 1 213 ? -14.062 9.616 16.506 1.00 95.00 213 ALA A O 1
ATOM 1623 N N . THR A 1 214 ? -11.952 9.320 15.795 1.00 94.12 214 THR A N 1
ATOM 1624 C CA . THR A 1 214 ? -12.162 9.901 14.467 1.00 94.12 214 THR A CA 1
ATOM 1625 C C . THR A 1 214 ? -11.626 8.942 13.420 1.00 94.12 214 THR A C 1
ATOM 1627 O O . THR A 1 214 ? -10.529 8.407 13.564 1.00 94.12 214 THR A O 1
ATOM 1630 N N . PHE A 1 215 ? -12.414 8.726 12.373 1.00 92.12 215 PHE A N 1
ATOM 1631 C CA . PHE A 1 215 ? -12.066 7.854 11.259 1.00 92.12 215 PHE A CA 1
ATOM 1632 C C . PHE A 1 215 ? -11.755 8.699 10.028 1.00 92.12 215 PHE A C 1
ATOM 1634 O O . PHE A 1 215 ? -12.367 9.755 9.826 1.00 92.12 215 PHE A O 1
ATOM 1641 N N . GLY A 1 216 ? -10.786 8.242 9.230 1.00 76.31 216 GLY A N 1
ATOM 1642 C CA . GLY A 1 216 ? -10.459 8.860 7.947 1.00 76.31 216 GLY A CA 1
ATOM 1643 C C . GLY A 1 216 ? -11.708 8.975 7.069 1.00 76.31 216 GLY A C 1
ATOM 1644 O O . GLY A 1 216 ? -12.571 8.099 7.104 1.00 76.31 216 GLY A O 1
ATOM 1645 N N . ARG A 1 217 ? -11.816 10.085 6.336 1.00 53.78 217 ARG A N 1
ATOM 1646 C CA . ARG A 1 217 ? -12.877 10.328 5.350 1.00 53.78 217 ARG A CA 1
ATOM 1647 C C . ARG A 1 217 ? -12.350 10.128 3.945 1.00 53.78 217 ARG A C 1
ATOM 1649 O O . ARG A 1 217 ? -11.174 10.499 3.731 1.00 53.78 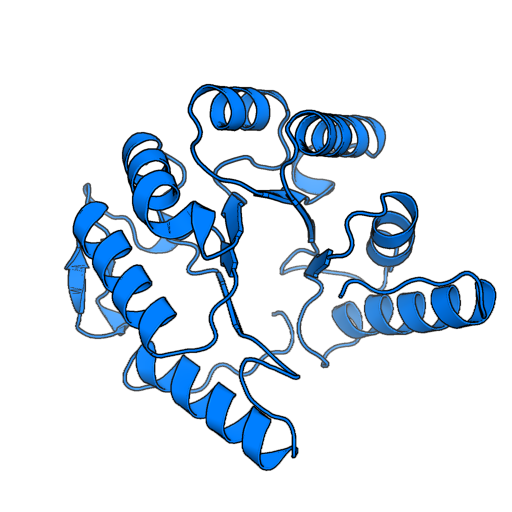217 ARG A O 1
#

Solvent-accessible surface area (backbone atoms only — not comparable to full-atom values): 11900 Å² total; per-residue (Å²): 120,45,48,66,88,84,78,94,67,82,35,70,67,53,57,55,52,55,49,49,53,50,38,46,74,71,72,43,47,73,60,75,74,47,67,42,71,45,70,68,51,26,48,81,39,50,55,95,89,27,37,53,36,61,88,49,70,68,43,72,32,48,61,69,53,46,43,51,52,51,50,56,45,47,74,76,41,49,48,48,34,38,27,26,74,54,35,59,85,40,58,67,43,32,25,53,40,27,74,74,42,46,91,79,27,48,28,28,30,34,80,54,27,42,36,33,57,71,42,46,52,49,33,64,76,65,43,29,49,49,26,36,40,39,34,52,81,64,59,67,38,71,70,57,39,51,53,31,49,52,51,30,54,75,71,72,29,47,46,30,38,38,64,61,71,80,67,49,70,73,36,63,67,34,60,49,32,62,75,67,66,56,70,41,73,50,57,64,31,101,31,58,63,47,23,40,34,27,54,53,46,44,53,50,51,43,64,75,47,47,91,74,56,80,76,74,130

pLDDT: mean 97.12, std 3.93, range [53.78, 98.94]

Radius of gyration: 17.55 Å; Cα contacts (8 Å, |Δi|>4): 335; chains: 1; bounding box: 42×36×47 Å

Secondary structure (DSSP, 8-state):
--S------S-HHHHHHHHHHHHHHTT--BTTTB-EEE---GGGGEETTEEEETTTT-EEE-HHHHHHHHHHHHHHS-EEEEES-S-TT-HHHHHHHHHHHTTTSEEEESTTTTT-HHHHHHHHHHT--SEEEE-HHHH--HHHHHHHHHHHHHTT-EEEEE--SS--S--HHHHHHHHHT-S-EE---S-SHHHHHHHHHHHHHHHHHGGG-----

Foldseek 3Di:
DQFDDDDQDLAPVVVLVVVCVVCVVVVHDFLPRDADAEEPLQQVQCDPQWRAPVSNPPGTHHLVRLLVVVVVCVVVGRYAYYECSDHLPPQVSLLVSCVSPVVRHFYEYCSVCLLPPVSLVVCLVSVSGQEYEQDCVSVPDPVSSLVSLVSSVVSNGAYEYEDDPDFDLDQVSLVVCVVSVRQHYHQGDPDDNRRVSNVVVNVVVCVVCPPVDDHDD

Mean predicted aligned error: 2.67 Å

Sequence (217 aa):
DEGGFAPHLKSNDEACEVIIQAIEAAGYKPGKDVAIALDPAASSFYEGGAYVLAKSGQGKKTSTEMTSLYRSWVERYPIVSIEDGLAENDWEGFREHTAALGSKIQIVGDDLYVTNTRFIARGIQERSTNAVLIKLNQIGTVTETIQAIEMCRKAGWGYVISHRSGETEDAFIADFAVAMGGGQIKTGSACRSERIAKYNRLLEIEAELGKTATFGR

Nearest PDB structures (foldseek):
  6bfz-assembly3_D  TM=9.938E-01  e=8.767E-25  Escherichia coli
  6npf-assembly1_B  TM=9.930E-01  e=8.767E-25  Escherichia coli
  6bfy-assembly1_A  TM=9.926E-01  e=4.267E-24  Escherichia coli
  6npf-assembly3_F  TM=9.929E-01  e=4.267E-24  Escherichia coli
  7e2p-assembly1_A  TM=9.816E-01  e=1.839E-23  Mycoplasmopsis bovis